Protein AF-A0AAE8VVD0-F1 (afdb_monomer_lite)

pLDDT: mean 82.2, std 15.79, range [30.45, 98.31]

Foldseek 3Di:
DKKDWLVLVLLLCLLALLAAADCPPDVPDQQFWKFWDDDQKTWTWHHNVPFKIKIFIDGIDDDTDIFTFHPVLSVVSSVVSVVDTMWDWDWDPDDVPRFTWIWIDDDPDIDITGGDRDDPPPVPVVLCVVWVDFADPDDDAWDFADDVSRVVSNPSVDDDWDWGAHHRQGWIWTDDPRMIMTGGGDPPPPDRGPVSVCVVCVVVPQDDWDDDPNDTDGAQDWDQDPVRWIKHFHCDADPVRDTFIDTPPDPDDRDDDDDDPDDD

Structure (mmCIF, N/CA/C/O backbone):
data_AF-A0AAE8VVD0-F1
#
_entry.id   AF-A0AAE8VVD0-F1
#
loop_
_atom_site.group_PDB
_atom_site.id
_atom_site.type_symbol
_atom_site.label_atom_id
_atom_site.label_alt_id
_atom_site.label_comp_id
_atom_site.label_asym_id
_atom_site.label_entity_id
_atom_site.label_seq_id
_atom_site.pdbx_PDB_ins_code
_atom_site.Cartn_x
_atom_site.Cartn_y
_atom_site.Cartn_z
_atom_site.occupancy
_atom_site.B_iso_or_equiv
_atom_site.auth_seq_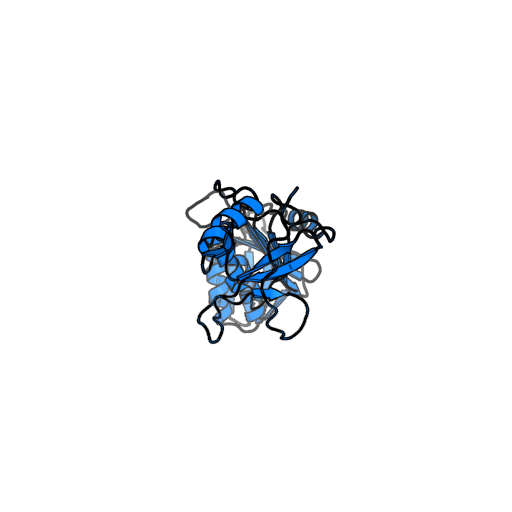id
_atom_site.auth_comp_id
_atom_site.auth_asym_id
_atom_site.auth_atom_id
_atom_site.pdbx_PDB_model_num
ATOM 1 N N . MET A 1 1 ? -13.157 9.431 17.339 1.00 91.38 1 MET A N 1
ATOM 2 C CA . MET A 1 1 ? -13.611 8.132 16.793 1.00 91.38 1 MET A CA 1
ATOM 3 C C . MET A 1 1 ? -13.688 8.253 15.280 1.00 91.38 1 MET A C 1
ATOM 5 O O . MET A 1 1 ? -14.004 9.341 14.824 1.00 91.38 1 MET A O 1
ATOM 9 N N . ILE A 1 2 ? -13.416 7.187 14.525 1.00 95.88 2 ILE A N 1
ATOM 10 C CA . ILE A 1 2 ? -13.531 7.154 13.055 1.00 95.88 2 ILE A CA 1
ATOM 11 C C . ILE A 1 2 ? -14.558 6.115 12.633 1.00 95.88 2 ILE A C 1
ATOM 13 O O . ILE A 1 2 ? -14.637 5.059 13.257 1.00 95.88 2 ILE A O 1
ATOM 17 N N . LYS A 1 3 ? -15.311 6.408 11.573 1.00 96.94 3 LYS A N 1
ATOM 18 C CA . LYS A 1 3 ? -16.221 5.477 10.900 1.00 96.94 3 LYS A CA 1
ATOM 19 C C . LYS A 1 3 ? -15.690 5.186 9.494 1.00 96.94 3 LYS A C 1
ATOM 21 O O . LYS A 1 3 ? -15.321 6.123 8.793 1.00 96.94 3 LYS A O 1
ATOM 26 N N . ILE A 1 4 ? -15.655 3.919 9.098 1.00 97.75 4 ILE A N 1
ATOM 27 C CA . ILE A 1 4 ? -15.231 3.479 7.761 1.00 97.75 4 ILE A CA 1
ATOM 28 C C . ILE A 1 4 ? -15.960 2.189 7.378 1.00 97.75 4 ILE A C 1
ATOM 30 O O . ILE A 1 4 ? -16.235 1.362 8.247 1.00 97.75 4 ILE A O 1
ATOM 34 N N . ASP A 1 5 ? -16.259 2.002 6.096 1.00 97.94 5 ASP A N 1
ATOM 35 C CA . ASP A 1 5 ? -16.846 0.754 5.609 1.00 97.94 5 ASP A CA 1
ATOM 36 C C . ASP A 1 5 ? -15.831 -0.391 5.725 1.00 97.94 5 ASP A C 1
ATOM 38 O O . ASP A 1 5 ? -14.646 -0.241 5.405 1.00 97.94 5 ASP A O 1
ATOM 42 N N . SER A 1 6 ? -16.292 -1.559 6.168 1.00 97.81 6 SER A N 1
ATOM 43 C CA . SER A 1 6 ? -15.435 -2.727 6.374 1.00 97.81 6 SER A CA 1
ATOM 44 C C . SER A 1 6 ? -14.692 -3.157 5.099 1.00 97.81 6 SER A C 1
ATOM 46 O O . SER A 1 6 ? -13.464 -3.301 5.157 1.00 97.81 6 SER A O 1
ATOM 48 N N . PRO A 1 7 ? -15.342 -3.241 3.913 1.00 97.75 7 PRO A N 1
ATOM 49 C CA . PRO A 1 7 ? -14.640 -3.553 2.668 1.00 97.75 7 PRO A CA 1
ATOM 50 C C . PRO A 1 7 ? -13.559 -2.528 2.310 1.00 97.75 7 PRO A C 1
ATOM 52 O O . PRO A 1 7 ? -12.525 -2.887 1.746 1.00 97.75 7 PRO A O 1
ATOM 55 N N . GLN A 1 8 ? -13.765 -1.252 2.651 1.00 97.38 8 GLN A N 1
ATOM 56 C CA . GLN A 1 8 ? -12.784 -0.204 2.388 1.00 97.38 8 GLN A CA 1
ATOM 57 C C . GLN A 1 8 ? -11.558 -0.373 3.289 1.00 97.38 8 GLN A C 1
ATOM 59 O O . GLN A 1 8 ? -10.438 -0.377 2.782 1.00 97.38 8 GLN A O 1
ATOM 64 N N . LEU A 1 9 ? -11.749 -0.585 4.597 1.00 98.06 9 LEU A N 1
ATOM 65 C CA . LEU A 1 9 ? -10.644 -0.850 5.525 1.00 98.06 9 LEU A CA 1
ATOM 66 C C . LEU A 1 9 ? -9.891 -2.139 5.163 1.00 98.06 9 LEU A C 1
ATOM 68 O O . LEU A 1 9 ? -8.660 -2.151 5.171 1.00 98.06 9 LEU A O 1
ATOM 72 N N . ALA A 1 10 ? -10.614 -3.197 4.791 1.00 97.81 10 ALA A N 1
ATOM 73 C CA . ALA A 1 10 ? -10.031 -4.446 4.315 1.00 97.81 10 ALA A CA 1
ATOM 74 C C . ALA A 1 10 ? -9.166 -4.214 3.070 1.00 97.81 10 ALA A C 1
ATOM 76 O O . ALA A 1 10 ? -8.018 -4.654 3.032 1.00 97.81 10 ALA A O 1
ATOM 77 N N . ARG A 1 11 ? -9.665 -3.435 2.101 1.00 96.19 11 ARG A N 1
ATOM 78 C CA . ARG A 1 11 ? -8.903 -3.055 0.907 1.00 96.19 11 ARG A CA 1
ATOM 79 C C . ARG A 1 11 ? -7.623 -2.300 1.261 1.00 96.19 11 ARG A C 1
ATOM 81 O O . ARG A 1 11 ? -6.581 -2.622 0.702 1.00 96.19 11 ARG A O 1
ATOM 88 N N . LEU A 1 12 ? -7.664 -1.328 2.179 1.00 97.69 12 LEU A N 1
ATOM 89 C CA . LEU A 1 12 ? -6.452 -0.603 2.592 1.00 97.69 12 LEU A CA 1
ATOM 90 C C . LEU A 1 12 ? -5.379 -1.554 3.131 1.00 97.69 12 LEU A C 1
ATOM 92 O O . LEU A 1 12 ? -4.209 -1.414 2.784 1.00 97.69 12 LEU A O 1
ATOM 96 N N . ILE A 1 13 ? -5.785 -2.524 3.955 1.00 97.38 13 ILE A N 1
ATOM 97 C CA . ILE A 1 13 ? -4.895 -3.545 4.516 1.00 97.38 13 ILE A CA 1
ATOM 98 C C . ILE A 1 13 ? -4.328 -4.426 3.400 1.00 97.38 13 ILE A C 1
ATOM 100 O O . ILE A 1 13 ? -3.113 -4.593 3.314 1.00 97.38 13 ILE A O 1
ATOM 104 N N . ASP A 1 14 ? -5.189 -4.946 2.526 1.00 96.06 14 ASP A N 1
ATOM 105 C CA . ASP A 1 14 ? -4.811 -5.884 1.465 1.00 96.06 14 ASP A CA 1
ATOM 106 C C . ASP A 1 14 ? -3.837 -5.269 0.447 1.00 96.06 14 ASP A C 1
ATOM 108 O O . ASP A 1 14 ? -2.979 -5.980 -0.086 1.00 96.06 14 ASP A O 1
ATOM 112 N N . LEU A 1 15 ? -3.950 -3.958 0.206 1.00 95.88 15 LEU A N 1
ATOM 113 C CA . LEU A 1 15 ? -3.067 -3.194 -0.677 1.00 95.88 15 LEU A CA 1
ATOM 114 C C . LEU A 1 15 ? -1.641 -3.069 -0.138 1.00 95.88 15 LEU A C 1
ATOM 116 O O . LEU A 1 15 ? -0.693 -3.100 -0.916 1.00 95.88 15 LEU A O 1
ATOM 120 N N . VAL A 1 16 ? -1.473 -2.908 1.176 1.00 96.44 16 VAL A N 1
ATOM 121 C CA . VAL A 1 16 ? -0.152 -2.644 1.771 1.00 96.44 16 VAL A CA 1
ATOM 122 C C . VAL A 1 16 ? 0.486 -3.885 2.394 1.00 96.44 16 VAL A C 1
ATOM 124 O O . VAL A 1 16 ? 1.707 -3.945 2.514 1.00 96.44 16 VAL A O 1
ATOM 127 N N . ASP A 1 17 ? -0.299 -4.905 2.750 1.00 95.19 17 ASP A N 1
ATOM 128 C CA . ASP A 1 17 ? 0.180 -6.151 3.367 1.00 95.19 17 ASP A CA 1
ATOM 129 C C . ASP A 1 17 ? 1.359 -6.827 2.626 1.00 95.19 17 ASP A C 1
ATOM 131 O O . ASP A 1 17 ? 2.312 -7.234 3.298 1.00 95.19 17 ASP A O 1
ATOM 135 N N . PRO A 1 18 ? 1.401 -6.884 1.276 1.00 93.81 18 PRO A N 1
ATOM 136 C CA . PRO A 1 18 ? 2.532 -7.475 0.549 1.00 93.81 18 PRO A CA 1
ATOM 137 C C . PRO A 1 18 ? 3.881 -6.764 0.752 1.00 93.81 18 PRO A C 1
ATOM 139 O O . PRO A 1 18 ? 4.932 -7.342 0.464 1.00 93.81 18 PRO A O 1
ATOM 142 N N . HIS A 1 19 ? 3.862 -5.520 1.237 1.00 93.88 19 HIS A N 1
ATOM 143 C CA . HIS A 1 19 ? 5.045 -4.680 1.438 1.00 93.88 19 HIS A CA 1
ATOM 144 C C . HIS A 1 19 ? 5.609 -4.773 2.860 1.00 93.88 19 HIS A C 1
ATOM 146 O O . HIS A 1 19 ? 6.566 -4.078 3.185 1.00 93.88 19 HIS A O 1
ATOM 152 N N . ARG A 1 20 ? 5.035 -5.616 3.725 1.00 92.00 20 ARG A N 1
ATOM 153 C CA . ARG A 1 20 ? 5.552 -5.891 5.074 1.00 92.00 20 ARG A CA 1
ATOM 154 C C . ARG A 1 20 ? 6.814 -6.766 4.995 1.00 92.00 20 ARG A C 1
ATOM 156 O O . ARG A 1 20 ? 6.980 -7.525 4.034 1.00 92.00 20 ARG A O 1
ATOM 163 N N . PRO A 1 21 ? 7.714 -6.714 5.994 1.00 85.94 21 PRO A N 1
ATOM 164 C CA . PRO A 1 21 ? 8.865 -7.603 6.014 1.00 85.94 21 PRO A CA 1
ATOM 165 C C . PRO A 1 21 ? 8.392 -9.057 6.132 1.00 85.94 21 PRO A C 1
ATOM 167 O O . PRO A 1 21 ? 7.493 -9.378 6.909 1.00 85.94 21 PRO A O 1
ATOM 170 N N . ALA A 1 22 ? 9.020 -9.963 5.383 1.00 75.56 22 ALA A N 1
ATOM 171 C CA . ALA A 1 22 ? 8.795 -11.388 5.587 1.00 75.56 22 ALA A CA 1
ATOM 172 C C . ALA A 1 22 ? 9.283 -11.778 6.994 1.00 75.56 22 ALA A C 1
ATOM 174 O O . ALA A 1 22 ? 10.432 -11.500 7.352 1.00 75.56 22 ALA A O 1
ATOM 175 N N . ALA A 1 23 ? 8.425 -12.451 7.769 1.00 62.12 23 ALA A N 1
ATOM 176 C CA . ALA A 1 23 ? 8.647 -12.781 9.183 1.00 62.12 23 ALA A CA 1
ATOM 177 C C . ALA A 1 23 ? 9.980 -13.509 9.477 1.00 62.12 23 ALA A C 1
ATOM 179 O O . ALA A 1 23 ? 10.471 -13.482 10.602 1.00 62.12 23 ALA A O 1
ATOM 180 N N . SER A 1 24 ? 10.586 -14.150 8.474 1.00 58.69 24 SER A N 1
ATOM 181 C CA . SER A 1 24 ? 11.816 -14.939 8.587 1.00 58.69 24 SER A CA 1
ATOM 182 C C . SER A 1 24 ? 13.114 -14.176 8.323 1.00 58.69 24 SER A C 1
ATOM 184 O O . SER A 1 24 ? 14.183 -14.717 8.589 1.00 58.69 24 SER A O 1
ATOM 186 N N . HIS A 1 25 ? 13.073 -12.971 7.748 1.00 61.22 25 HIS A N 1
ATOM 187 C CA . HIS A 1 25 ? 14.293 -12.362 7.206 1.00 61.22 25 HIS A CA 1
ATOM 188 C C . HIS A 1 25 ? 14.924 -11.308 8.110 1.00 61.22 25 HIS A C 1
ATOM 190 O O . HIS A 1 25 ? 16.143 -11.152 8.065 1.00 61.22 25 HIS A O 1
ATOM 196 N N . ARG A 1 26 ? 14.138 -10.587 8.924 1.00 70.50 26 ARG A N 1
ATOM 197 C CA . ARG A 1 26 ? 14.640 -9.475 9.755 1.00 70.50 26 ARG A CA 1
ATOM 198 C C . ARG A 1 26 ? 13.797 -9.293 11.025 1.00 70.50 26 ARG A C 1
ATOM 200 O O . ARG A 1 26 ? 12.903 -8.451 11.035 1.00 70.50 26 ARG A O 1
ATOM 207 N N . PRO A 1 27 ? 14.073 -10.036 12.112 1.00 68.31 27 PRO A N 1
ATOM 208 C CA . PRO A 1 27 ? 13.252 -10.004 13.328 1.00 68.31 27 PRO A CA 1
ATOM 209 C C . PRO A 1 27 ? 13.275 -8.656 14.066 1.00 68.31 27 PRO A C 1
ATOM 211 O O . PRO A 1 27 ? 12.443 -8.424 14.935 1.00 68.31 27 PRO A O 1
ATOM 214 N N . TRP A 1 28 ? 14.223 -7.769 13.743 1.00 73.88 28 TRP A N 1
ATOM 215 C CA . TRP A 1 28 ? 14.294 -6.414 14.301 1.00 73.88 28 TRP A CA 1
ATOM 216 C C . TRP A 1 28 ? 13.414 -5.398 13.561 1.00 73.88 28 TRP A C 1
ATOM 218 O O . TRP A 1 28 ? 13.281 -4.267 14.025 1.00 73.88 28 TRP A O 1
ATOM 228 N N . LEU A 1 29 ? 12.848 -5.760 12.406 1.00 81.94 29 LEU A N 1
ATOM 229 C CA . LEU A 1 29 ? 11.907 -4.902 11.699 1.00 81.94 29 LEU A CA 1
ATOM 230 C C . LEU A 1 29 ? 10.491 -5.126 12.213 1.00 81.94 29 LEU A C 1
ATOM 232 O O . LEU A 1 29 ? 10.103 -6.232 12.583 1.00 81.94 29 LEU A O 1
ATOM 236 N N . PHE A 1 30 ? 9.709 -4.052 12.206 1.00 86.06 30 PHE A N 1
ATOM 237 C CA . PHE A 1 30 ? 8.304 -4.101 12.572 1.00 86.06 30 PHE A CA 1
ATOM 238 C C . PHE A 1 30 ? 7.511 -4.916 11.534 1.00 86.06 30 PHE A C 1
ATOM 240 O O . PHE A 1 30 ? 7.237 -4.441 10.434 1.00 86.06 30 PHE A O 1
ATOM 247 N N . ASP A 1 31 ? 7.144 -6.152 11.887 1.00 89.88 31 ASP A N 1
ATOM 248 C CA . ASP A 1 31 ? 6.221 -6.998 11.118 1.00 89.88 31 ASP A CA 1
ATOM 249 C C . ASP A 1 31 ? 4.781 -6.544 11.379 1.00 89.88 31 ASP A C 1
ATOM 251 O O . ASP A 1 31 ? 4.075 -7.098 12.219 1.00 89.88 31 ASP A O 1
ATOM 255 N N . GLY A 1 32 ? 4.347 -5.498 10.682 1.00 92.38 32 GLY A N 1
ATOM 256 C CA . GLY A 1 32 ? 3.037 -4.890 10.880 1.00 92.38 32 GLY A CA 1
ATOM 257 C C . GLY A 1 32 ? 2.744 -3.794 9.866 1.00 92.38 32 GLY A C 1
ATOM 258 O O . GLY A 1 32 ? 3.488 -3.609 8.905 1.00 92.38 32 GLY A O 1
ATOM 259 N N . ILE A 1 33 ? 1.647 -3.078 10.087 1.00 95.50 33 ILE A N 1
ATOM 260 C CA . ILE A 1 33 ? 1.321 -1.852 9.353 1.00 95.50 33 ILE A CA 1
ATOM 261 C C . ILE A 1 33 ? 1.130 -0.703 10.333 1.00 95.50 33 ILE A C 1
ATOM 263 O O . ILE A 1 33 ? 0.715 -0.902 11.475 1.00 95.50 33 ILE A O 1
ATOM 267 N N . LEU A 1 34 ? 1.411 0.512 9.885 1.00 96.25 34 LEU A N 1
ATOM 268 C CA . LEU A 1 34 ? 0.980 1.718 10.573 1.00 96.25 34 LEU A CA 1
ATOM 269 C C . LEU A 1 34 ? -0.396 2.107 10.028 1.00 96.25 34 LEU A C 1
ATOM 271 O O . LEU A 1 34 ? -0.525 2.425 8.848 1.00 96.25 34 LEU A O 1
ATOM 275 N N . LEU A 1 35 ? -1.408 2.094 10.895 1.00 97.19 35 LEU A N 1
ATOM 276 C CA . LEU A 1 35 ? -2.667 2.785 10.645 1.00 97.19 35 LEU A CA 1
ATOM 277 C C . LEU A 1 35 ? -2.546 4.202 11.203 1.00 97.19 35 LEU A C 1
ATOM 279 O O . LEU A 1 35 ? -2.277 4.386 12.390 1.00 97.19 35 LEU A O 1
ATOM 283 N N . GLU A 1 36 ? -2.717 5.206 10.358 1.00 96.56 36 GLU A N 1
ATOM 284 C CA . GLU A 1 36 ? -2.591 6.609 10.736 1.00 96.56 36 GLU A CA 1
ATOM 285 C C . GLU A 1 36 ? -3.799 7.407 10.256 1.00 96.56 36 GLU A C 1
ATOM 287 O O . GLU A 1 36 ? -3.997 7.604 9.059 1.00 96.56 36 GLU A O 1
ATOM 292 N N . ALA A 1 37 ? -4.575 7.911 11.207 1.00 97.38 37 ALA A N 1
ATOM 293 C CA . ALA A 1 37 ? -5.624 8.880 10.959 1.00 97.38 37 ALA A CA 1
ATOM 294 C C . ALA A 1 37 ? -5.062 10.295 11.092 1.00 97.38 37 ALA A C 1
ATOM 296 O O . ALA A 1 37 ? -4.591 10.666 12.168 1.00 97.38 37 ALA A O 1
ATOM 297 N N . ALA A 1 38 ? -5.101 11.079 10.019 1.00 95.75 38 ALA A N 1
ATOM 298 C CA . ALA A 1 38 ? -4.675 12.474 10.015 1.00 95.75 38 ALA A CA 1
ATOM 299 C C . ALA A 1 38 ? -5.292 13.226 8.829 1.00 95.75 38 ALA A C 1
ATOM 301 O O . ALA A 1 38 ? -5.431 12.664 7.745 1.00 95.75 38 ALA A O 1
ATOM 302 N N . ASP A 1 39 ? -5.612 14.507 9.027 1.00 94.31 39 ASP A N 1
ATOM 303 C CA . ASP A 1 39 ? -6.001 15.442 7.959 1.00 94.31 39 ASP A CA 1
ATOM 304 C C . ASP A 1 39 ? -7.201 14.980 7.104 1.00 94.31 39 ASP A C 1
ATOM 306 O O . ASP A 1 39 ? -7.251 15.234 5.902 1.00 94.31 39 ASP A O 1
ATOM 310 N N . GLY A 1 40 ? -8.165 14.279 7.714 1.00 96.69 40 GLY A N 1
ATOM 311 C CA . GLY A 1 40 ? -9.337 13.729 7.015 1.00 96.69 40 GLY A CA 1
ATOM 312 C C . GLY A 1 40 ? -9.071 12.426 6.250 1.00 96.69 40 GLY A C 1
ATOM 313 O O . GLY A 1 40 ? -9.907 11.994 5.460 1.00 96.69 40 GLY A O 1
ATOM 314 N N . TRP A 1 41 ? -7.922 11.786 6.479 1.00 98.00 41 TRP A N 1
ATOM 315 C CA . TRP A 1 41 ? -7.523 10.547 5.816 1.00 98.00 41 TRP A CA 1
ATOM 316 C C . TRP A 1 41 ? -7.085 9.478 6.813 1.00 98.00 41 TRP A C 1
ATOM 318 O O . TRP A 1 41 ? -6.357 9.750 7.770 1.00 98.00 41 TRP A O 1
ATOM 328 N N . LEU A 1 42 ? -7.481 8.237 6.545 1.00 98.19 42 LEU A N 1
ATOM 329 C CA . LEU A 1 42 ? -6.933 7.045 7.167 1.00 98.19 42 LEU A CA 1
ATOM 330 C C . LEU A 1 42 ? -5.908 6.466 6.208 1.00 98.19 42 LEU A C 1
ATOM 332 O O . LEU A 1 42 ? -6.263 6.046 5.111 1.00 98.19 42 LEU A O 1
ATOM 336 N N . HIS A 1 43 ? -4.657 6.428 6.635 1.00 98.31 43 HIS A N 1
ATOM 337 C CA . HIS A 1 43 ? -3.555 5.839 5.897 1.00 98.31 43 HIS A CA 1
ATOM 338 C C . HIS A 1 43 ? -3.250 4.460 6.470 1.00 98.31 43 HIS A C 1
ATOM 340 O O . HIS A 1 43 ? -3.072 4.317 7.680 1.00 98.31 43 HIS A O 1
ATOM 346 N N . ALA A 1 44 ? -3.145 3.460 5.605 1.00 97.88 44 ALA A N 1
ATOM 347 C CA . ALA A 1 44 ? -2.469 2.210 5.909 1.00 97.88 44 ALA A CA 1
ATOM 348 C C . ALA A 1 44 ? -1.080 2.272 5.280 1.00 97.88 44 ALA A C 1
ATOM 350 O O . ALA A 1 44 ? -0.960 2.583 4.099 1.00 97.88 44 ALA A O 1
ATOM 351 N N . VAL A 1 45 ? -0.037 2.017 6.067 1.00 97.38 45 VAL A N 1
ATOM 352 C CA . VAL A 1 45 ? 1.359 2.136 5.633 1.00 97.38 45 VAL A CA 1
ATOM 353 C C . VAL A 1 45 ? 2.110 0.855 5.962 1.00 97.38 45 VAL A C 1
ATOM 355 O O . VAL A 1 45 ? 2.099 0.407 7.109 1.00 97.38 45 VAL A O 1
ATOM 358 N N . ALA A 1 46 ? 2.808 0.299 4.978 1.00 95.25 46 ALA A N 1
ATOM 359 C CA . ALA A 1 46 ? 3.684 -0.853 5.149 1.00 95.25 46 ALA A CA 1
ATOM 360 C C . ALA A 1 46 ? 5.032 -0.608 4.475 1.00 95.25 46 ALA A C 1
ATOM 362 O O . ALA A 1 46 ? 5.116 0.041 3.436 1.00 95.25 46 ALA A O 1
ATOM 363 N N . THR A 1 47 ? 6.094 -1.141 5.064 1.00 93.38 47 THR A N 1
ATOM 364 C CA . THR A 1 47 ? 7.435 -1.124 4.481 1.00 93.38 47 THR A CA 1
ATOM 365 C C . THR A 1 47 ? 8.198 -2.346 4.951 1.00 93.38 47 THR A C 1
ATOM 367 O O . THR A 1 47 ? 8.042 -2.766 6.096 1.00 93.38 47 THR A O 1
ATOM 370 N N . ASP A 1 48 ? 9.060 -2.886 4.094 1.00 90.06 48 ASP A N 1
ATOM 371 C CA . ASP A 1 48 ? 9.997 -3.941 4.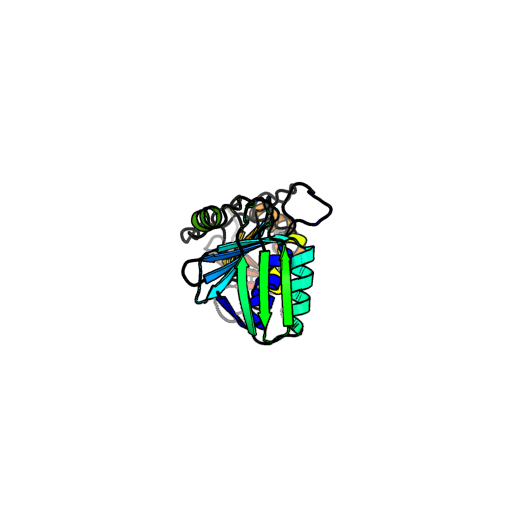474 1.00 90.06 48 ASP A CA 1
ATOM 372 C C . ASP A 1 48 ? 11.308 -3.375 5.033 1.00 90.06 48 ASP A C 1
ATOM 374 O O . ASP A 1 48 ? 12.237 -4.132 5.301 1.00 90.06 48 ASP A O 1
ATOM 378 N N . GLY A 1 49 ? 11.372 -2.050 5.219 1.00 85.69 49 GLY A N 1
ATOM 379 C CA . GLY A 1 49 ? 12.489 -1.316 5.801 1.00 85.69 49 GLY A CA 1
ATOM 380 C C . GLY A 1 49 ? 13.711 -1.187 4.895 1.00 85.69 49 GLY A C 1
ATOM 381 O O . GLY A 1 49 ? 14.746 -0.723 5.371 1.00 85.69 49 GLY A O 1
ATOM 382 N N . VAL A 1 50 ? 13.637 -1.631 3.634 1.00 84.94 50 VAL A N 1
ATOM 383 C CA . VAL A 1 50 ? 14.814 -1.707 2.756 1.00 84.94 50 VAL A CA 1
ATOM 384 C C . VAL A 1 50 ? 14.493 -1.299 1.336 1.00 84.94 50 VAL A C 1
ATOM 386 O O . VAL A 1 50 ? 15.070 -0.346 0.832 1.00 84.94 50 VAL A O 1
ATOM 389 N N . VAL A 1 51 ? 13.611 -2.054 0.688 1.00 89.38 51 VAL A N 1
ATOM 390 C CA . VAL A 1 51 ? 13.405 -1.977 -0.754 1.00 89.38 51 VAL A CA 1
ATOM 391 C C . VAL A 1 51 ? 11.993 -1.564 -1.097 1.00 89.38 51 VAL A C 1
ATOM 393 O O . VAL A 1 51 ? 11.749 -1.294 -2.260 1.00 89.38 51 VAL A O 1
ATOM 396 N N . SER A 1 52 ? 11.071 -1.489 -0.134 1.00 93.12 52 SER A N 1
ATOM 397 C CA . SER A 1 52 ? 9.678 -1.205 -0.453 1.00 93.12 52 SER A CA 1
ATOM 398 C C . SER A 1 52 ? 8.936 -0.390 0.593 1.00 93.12 52 SER A C 1
ATOM 400 O O . SER A 1 52 ? 9.142 -0.548 1.800 1.00 93.12 52 SER A O 1
ATOM 402 N N . LEU A 1 53 ? 8.037 0.466 0.115 1.00 95.06 53 LEU A N 1
ATOM 403 C CA . LEU A 1 53 ? 7.092 1.255 0.900 1.00 95.06 53 LEU A CA 1
ATOM 404 C C . LEU A 1 53 ? 5.760 1.293 0.149 1.00 95.06 53 LEU A C 1
ATOM 406 O O . LEU A 1 53 ? 5.746 1.594 -1.037 1.00 95.06 53 LEU A O 1
ATOM 410 N N . ALA A 1 54 ? 4.647 1.074 0.838 1.00 96.44 54 ALA A N 1
ATOM 411 C CA . ALA A 1 54 ? 3.311 1.251 0.284 1.00 96.44 54 ALA A CA 1
ATOM 412 C C . ALA A 1 54 ? 2.407 2.004 1.254 1.00 96.44 54 ALA A C 1
ATOM 414 O O . ALA A 1 54 ? 2.474 1.817 2.472 1.00 96.44 54 ALA A O 1
ATOM 415 N N . VAL A 1 55 ? 1.554 2.852 0.688 1.00 97.50 55 VAL A N 1
ATOM 416 C CA . VAL A 1 55 ? 0.563 3.657 1.388 1.00 97.50 55 VAL A CA 1
ATOM 417 C C . VAL A 1 55 ? -0.759 3.553 0.646 1.00 97.50 55 VAL A C 1
ATOM 419 O O . VAL A 1 55 ? -0.854 3.933 -0.518 1.00 97.50 55 VAL A O 1
ATOM 422 N N . ALA A 1 56 ? -1.791 3.082 1.334 1.00 97.50 56 ALA A N 1
ATOM 423 C CA . ALA A 1 56 ? -3.173 3.173 0.883 1.00 97.50 56 ALA A CA 1
ATOM 424 C C . ALA A 1 56 ? -3.913 4.191 1.752 1.00 97.50 56 ALA A C 1
ATOM 426 O O . ALA A 1 56 ? -3.598 4.324 2.938 1.00 97.50 56 ALA A O 1
ATOM 427 N N . ARG A 1 57 ? -4.899 4.896 1.196 1.00 97.69 57 ARG A N 1
ATOM 428 C CA . ARG A 1 57 ? -5.697 5.862 1.962 1.00 97.69 57 ARG A CA 1
ATOM 429 C C . ARG A 1 57 ? -7.195 5.759 1.704 1.00 97.69 57 ARG A C 1
ATOM 431 O O . ARG A 1 57 ? -7.621 5.379 0.621 1.00 97.69 57 ARG A O 1
ATOM 438 N N . ALA A 1 58 ? -7.978 6.161 2.696 1.00 97.94 58 ALA A N 1
ATOM 439 C CA . ALA A 1 58 ? -9.412 6.404 2.575 1.00 97.94 58 ALA A CA 1
ATOM 440 C C . ALA A 1 58 ? -9.781 7.716 3.265 1.00 97.94 58 ALA A C 1
ATOM 442 O O . ALA A 1 58 ? -9.204 8.050 4.303 1.00 97.94 58 ALA A O 1
ATOM 443 N N . ALA A 1 59 ? -10.738 8.449 2.700 1.00 97.50 59 ALA A N 1
ATOM 444 C CA . ALA A 1 59 ? -11.298 9.626 3.350 1.00 97.50 59 ALA A CA 1
ATOM 445 C C . ALA A 1 59 ? -12.088 9.206 4.598 1.00 97.50 59 ALA A C 1
ATOM 447 O O . ALA A 1 59 ? -12.817 8.215 4.572 1.00 97.50 59 ALA A O 1
ATOM 448 N N . ILE A 1 60 ? -11.933 9.954 5.685 1.00 96.88 60 ILE A N 1
ATOM 449 C CA . ILE A 1 60 ? -12.587 9.699 6.970 1.00 96.88 60 ILE A CA 1
ATOM 450 C C . ILE A 1 60 ? -12.910 11.012 7.680 1.00 96.88 60 ILE A C 1
ATOM 452 O O . ILE A 1 60 ? -12.276 12.042 7.461 1.00 96.88 60 ILE A O 1
ATOM 456 N N . GLU A 1 61 ? -13.838 10.937 8.625 1.00 95.31 61 GLU A N 1
ATOM 457 C CA . GLU A 1 61 ? -14.047 11.964 9.641 1.00 95.31 61 GLU A CA 1
ATOM 458 C C . GLU A 1 61 ? -13.645 11.408 11.008 1.00 95.31 61 GLU A C 1
ATOM 460 O O . GLU A 1 61 ? -13.887 10.231 11.301 1.00 95.31 61 GLU A O 1
ATOM 465 N N . GLY A 1 62 ? -13.045 12.243 11.858 1.00 92.44 62 GLY A N 1
ATOM 466 C CA . GLY A 1 62 ? -12.734 11.862 13.232 1.00 92.44 62 GLY A CA 1
ATOM 467 C C . GLY A 1 62 ? -11.402 12.379 13.758 1.00 92.44 62 GLY A C 1
ATOM 468 O O . GLY A 1 62 ? -10.851 13.365 13.275 1.00 92.44 62 GLY A O 1
ATOM 469 N N . ASP A 1 63 ? -10.912 11.694 14.790 1.00 92.06 63 ASP A N 1
ATOM 470 C CA . ASP A 1 63 ? -9.713 12.090 15.530 1.00 92.06 63 ASP A CA 1
ATOM 471 C C . ASP A 1 63 ? -8.427 11.717 14.790 1.00 92.06 63 ASP A C 1
ATOM 473 O O . ASP A 1 63 ? -8.368 10.718 14.073 1.00 92.06 63 ASP A O 1
ATOM 477 N N . THR A 1 64 ? -7.363 12.457 15.091 1.00 95.19 64 THR A N 1
ATOM 478 C CA . THR A 1 64 ? -6.001 12.166 14.640 1.00 95.19 64 THR A CA 1
ATOM 479 C C . THR A 1 64 ? -5.308 11.186 15.583 1.00 95.19 64 THR A C 1
ATOM 481 O O . THR A 1 64 ? -5.259 11.409 16.795 1.00 95.19 64 THR A O 1
ATOM 484 N N . TRP A 1 65 ? -4.717 10.122 15.042 1.00 95.31 65 TRP A N 1
ATOM 485 C CA . TRP A 1 65 ? -3.914 9.166 15.807 1.00 95.31 65 TRP A CA 1
ATOM 486 C C . TRP A 1 65 ? -3.015 8.310 14.913 1.00 95.31 65 TRP A C 1
ATOM 488 O O . TRP A 1 65 ? -3.184 8.234 13.699 1.00 95.31 65 TRP A O 1
ATOM 498 N N . LYS A 1 66 ? -2.067 7.621 15.552 1.00 94.56 66 LYS A N 1
ATOM 499 C CA . LYS A 1 66 ? -1.185 6.623 14.942 1.00 94.56 66 LYS A CA 1
ATOM 500 C C . LYS A 1 66 ? -1.263 5.328 15.734 1.00 94.56 66 LYS A C 1
ATOM 502 O O . LYS A 1 66 ? -1.122 5.344 16.955 1.00 94.56 66 LYS A O 1
ATOM 507 N N . ALA A 1 67 ? -1.473 4.223 15.035 1.00 95.50 67 ALA A N 1
ATOM 508 C CA . ALA A 1 67 ? -1.589 2.895 15.606 1.00 95.50 67 ALA A CA 1
ATOM 509 C C . ALA A 1 67 ? -0.777 1.891 14.774 1.00 95.50 67 ALA A C 1
ATOM 511 O O . ALA A 1 67 ? -1.273 1.354 13.783 1.00 95.50 67 ALA A O 1
ATOM 512 N N . PRO A 1 68 ? 0.479 1.624 15.162 1.00 95.12 68 PRO A N 1
ATOM 513 C CA . PRO A 1 68 ? 1.226 0.484 14.647 1.00 95.12 68 PRO A CA 1
ATOM 514 C C . PRO A 1 68 ? 0.568 -0.831 15.091 1.00 95.12 68 PRO A C 1
ATOM 516 O O . PRO A 1 68 ? 0.528 -1.135 16.285 1.00 95.12 68 PRO A O 1
ATOM 519 N N . VAL A 1 69 ? 0.057 -1.609 14.138 1.00 95.06 69 VAL A N 1
ATOM 520 C CA . VAL A 1 69 ? -0.605 -2.902 14.365 1.00 95.06 69 VAL A CA 1
ATOM 521 C C . VAL A 1 69 ? 0.283 -4.025 13.832 1.00 95.06 69 VAL A C 1
ATOM 523 O O . VAL A 1 69 ? 0.632 -4.036 12.652 1.00 95.06 69 VAL A O 1
ATOM 526 N N . ASP A 1 70 ? 0.658 -4.966 14.699 1.00 92.94 70 ASP A N 1
ATOM 527 C CA . ASP A 1 70 ? 1.485 -6.117 14.318 1.00 92.94 70 ASP A CA 1
ATOM 528 C C . ASP A 1 70 ? 0.751 -7.072 13.357 1.00 92.94 70 ASP A C 1
ATOM 530 O O . ASP A 1 70 ? -0.476 -7.078 13.266 1.00 92.94 70 ASP A O 1
ATOM 534 N N . GLY A 1 71 ? 1.493 -7.924 12.654 1.00 92.25 71 GLY A N 1
ATOM 535 C CA . GLY A 1 71 ? 0.953 -8.820 11.636 1.00 92.25 71 GLY A CA 1
ATOM 536 C C . GLY A 1 71 ? -0.042 -9.857 12.153 1.00 92.25 71 GLY A C 1
ATOM 537 O O . GLY A 1 71 ? -0.947 -10.256 11.421 1.00 92.25 71 GLY A O 1
ATOM 538 N N . LYS A 1 72 ? 0.078 -10.307 13.408 1.00 93.25 72 LYS A N 1
ATOM 539 C CA . LYS A 1 72 ? -0.887 -11.247 13.998 1.00 93.25 72 LYS A CA 1
ATOM 540 C C . LYS A 1 72 ? -2.211 -10.537 14.269 1.00 93.25 72 LYS A C 1
ATOM 542 O O . LYS A 1 72 ? -3.262 -11.056 13.895 1.00 93.25 72 LYS A O 1
ATOM 547 N N . SER A 1 73 ? -2.144 -9.360 14.878 1.00 95.31 73 SER A N 1
ATOM 548 C CA . SER A 1 73 ? -3.284 -8.484 15.139 1.00 95.31 73 SER A CA 1
ATOM 549 C C . SER A 1 73 ? -3.939 -8.034 13.830 1.00 95.31 73 SER A C 1
ATOM 551 O O . SER A 1 73 ? -5.162 -8.035 13.726 1.00 95.31 73 SER A O 1
ATOM 553 N N . LEU A 1 74 ? -3.143 -7.756 12.796 1.00 95.38 74 LEU A N 1
ATOM 554 C CA . LEU A 1 74 ? -3.624 -7.380 11.471 1.00 95.38 74 LEU A CA 1
ATOM 555 C C . LEU A 1 74 ? -4.397 -8.510 10.786 1.00 95.38 74 LEU A C 1
ATOM 557 O O . LEU A 1 74 ? -5.471 -8.264 10.248 1.00 95.38 74 LEU A O 1
ATOM 561 N N . ARG A 1 75 ? -3.902 -9.754 10.850 1.00 95.88 75 ARG A N 1
ATOM 562 C CA . ARG A 1 75 ? -4.637 -10.924 10.336 1.00 95.88 75 ARG A CA 1
ATOM 563 C C . ARG A 1 75 ? -5.964 -11.126 11.064 1.00 95.88 75 ARG A C 1
ATOM 565 O O . ARG A 1 75 ? -6.964 -11.433 10.425 1.00 95.88 75 ARG A O 1
ATOM 572 N N . ALA A 1 76 ? -5.977 -10.939 12.385 1.00 96.94 76 ALA A N 1
ATOM 573 C CA . ALA A 1 76 ? -7.199 -11.038 13.176 1.00 96.94 76 ALA A CA 1
ATOM 574 C C . ALA A 1 76 ? -8.201 -9.930 12.817 1.00 96.94 76 ALA A C 1
ATOM 576 O O . ALA A 1 76 ? -9.375 -10.227 12.618 1.00 96.94 76 ALA A O 1
ATOM 577 N N . LEU A 1 77 ? -7.734 -8.682 12.667 1.00 97.75 77 LEU A N 1
ATOM 578 C CA . LEU A 1 77 ? -8.555 -7.577 12.171 1.00 97.75 77 LEU A CA 1
ATOM 579 C C . LEU A 1 77 ? -9.120 -7.917 10.793 1.00 97.75 77 LEU A C 1
ATOM 581 O O . LEU A 1 77 ? -10.327 -7.871 10.612 1.00 97.75 77 LEU A O 1
ATOM 585 N N . ARG A 1 78 ? -8.270 -8.319 9.845 1.00 97.69 78 ARG A N 1
ATOM 586 C CA . ARG A 1 78 ? -8.678 -8.610 8.469 1.00 97.69 78 ARG A CA 1
ATOM 587 C C . ARG A 1 78 ? -9.743 -9.702 8.377 1.00 97.69 78 ARG A C 1
ATOM 589 O O . ARG A 1 78 ? -10.672 -9.541 7.597 1.00 97.69 78 ARG A O 1
ATOM 596 N N . ALA A 1 79 ? -9.616 -10.768 9.167 1.00 97.31 79 ALA A N 1
ATOM 597 C CA . ALA A 1 79 ? -10.615 -11.835 9.230 1.00 97.31 79 ALA A CA 1
ATOM 598 C C . ALA A 1 79 ? -11.916 -11.377 9.911 1.00 97.31 79 ALA A C 1
ATOM 600 O O . ALA A 1 79 ? -13.001 -11.781 9.512 1.00 97.31 79 ALA A O 1
ATOM 601 N N . TRP A 1 80 ? -11.822 -10.521 10.933 1.00 98.00 80 TRP A N 1
ATOM 602 C CA . TRP A 1 80 ? -12.996 -9.943 11.588 1.00 98.00 80 TRP A CA 1
ATOM 603 C C . TRP A 1 80 ? -13.781 -9.010 10.652 1.00 98.00 80 TRP A C 1
ATOM 605 O O . TRP A 1 80 ? -15.009 -9.024 10.689 1.00 98.00 80 TRP A O 1
ATOM 615 N N . LEU A 1 81 ? -13.095 -8.270 9.771 1.00 98.00 81 LEU A N 1
ATOM 616 C CA . LEU A 1 81 ? -13.719 -7.393 8.769 1.00 98.00 81 LEU A CA 1
ATOM 617 C C . LEU A 1 81 ? -14.669 -8.141 7.821 1.00 98.00 81 LEU A C 1
ATOM 619 O O . LEU A 1 81 ? -15.668 -7.570 7.399 1.00 98.00 81 LEU A O 1
ATOM 623 N N . ASP A 1 82 ? -14.438 -9.427 7.554 1.00 96.44 82 ASP A N 1
ATOM 624 C CA . ASP A 1 82 ? -15.343 -10.235 6.721 1.00 96.44 82 ASP A CA 1
ATOM 625 C C . ASP A 1 82 ? -16.705 -10.517 7.394 1.00 96.44 82 ASP A C 1
ATOM 627 O O . ASP A 1 82 ? -17.608 -11.057 6.758 1.00 96.44 82 ASP A O 1
ATOM 631 N N . SER A 1 83 ? -16.858 -10.183 8.681 1.00 96.19 83 SER A N 1
ATOM 632 C CA . SER A 1 83 ? -18.070 -10.440 9.475 1.00 96.19 83 SER A CA 1
ATOM 633 C C . SER A 1 83 ? -18.878 -9.191 9.840 1.00 96.19 83 SER A C 1
ATOM 635 O O . SER A 1 83 ? -19.859 -9.311 10.573 1.00 96.19 83 SER A O 1
ATOM 637 N N . VAL A 1 84 ? -18.455 -8.015 9.371 1.00 97.25 84 VAL A N 1
ATOM 638 C CA . VAL A 1 84 ? -19.022 -6.707 9.736 1.00 97.25 84 VAL A CA 1
ATOM 639 C C . VAL A 1 84 ? -19.159 -5.814 8.505 1.00 97.25 84 VAL A C 1
ATOM 641 O O . VAL A 1 84 ? -18.362 -5.931 7.574 1.00 97.25 84 VAL A O 1
ATOM 644 N N . ASP A 1 85 ? -20.125 -4.896 8.503 1.00 96.44 85 ASP A N 1
ATOM 645 C CA . ASP A 1 85 ? -20.378 -4.001 7.365 1.00 96.44 85 ASP A CA 1
ATOM 646 C C . ASP A 1 85 ? -19.661 -2.657 7.537 1.00 96.44 85 ASP A C 1
ATOM 648 O O . ASP A 1 85 ? -19.028 -2.139 6.612 1.00 96.44 85 ASP A O 1
ATOM 652 N N . VAL A 1 86 ? -19.726 -2.092 8.743 1.00 96.81 86 VAL A N 1
ATOM 653 C CA . VAL A 1 86 ? -19.205 -0.767 9.086 1.00 96.81 86 VAL A CA 1
ATOM 654 C C . VAL A 1 86 ? -18.382 -0.839 10.362 1.00 96.81 86 VAL A C 1
ATOM 656 O O . VAL A 1 86 ? -18.802 -1.378 11.379 1.00 96.81 86 VAL A O 1
ATOM 659 N N . VAL A 1 87 ? -17.210 -0.212 10.349 1.00 97.31 87 VAL A N 1
ATOM 660 C CA . VAL A 1 87 ? -16.264 -0.253 11.460 1.00 97.31 87 VAL A CA 1
ATOM 661 C C . VAL A 1 87 ? -16.148 1.104 12.128 1.00 97.31 87 VAL A C 1
ATOM 663 O O . VAL A 1 87 ? -15.852 2.118 11.493 1.00 97.31 87 VAL A O 1
ATOM 666 N N . HIS A 1 88 ? -16.287 1.099 13.450 1.00 97.50 88 HIS A N 1
ATOM 667 C CA . HIS A 1 88 ? -15.942 2.225 14.300 1.00 97.50 88 HIS A CA 1
ATOM 668 C C . HIS A 1 88 ? -14.569 2.000 14.942 1.00 97.50 88 HIS A C 1
ATOM 670 O O . HIS A 1 88 ? -14.392 1.126 15.796 1.00 97.50 88 HIS A O 1
ATOM 676 N N . LEU A 1 89 ? -13.588 2.808 14.542 1.00 97.56 89 LEU A N 1
ATOM 677 C CA . LEU A 1 89 ? -12.224 2.778 15.061 1.00 97.56 89 LEU A CA 1
ATOM 678 C C . LEU A 1 89 ? -12.050 3.791 16.196 1.00 97.56 89 LEU A C 1
ATOM 680 O O . LEU A 1 89 ? -12.353 4.983 16.064 1.00 97.56 89 LEU A O 1
ATOM 684 N N . HIS A 1 90 ? -11.513 3.322 17.317 1.00 96.25 90 HIS A N 1
ATOM 685 C CA . HIS A 1 90 ? -11.208 4.143 18.479 1.00 96.25 90 HIS A CA 1
ATOM 686 C C . HIS A 1 90 ? -9.813 3.821 19.015 1.00 96.25 90 HIS A C 1
ATOM 688 O O . HIS A 1 90 ? -9.559 2.737 19.543 1.00 96.25 90 HIS A O 1
ATOM 694 N N . TYR A 1 91 ? -8.903 4.784 18.884 1.00 95.94 91 TYR A N 1
ATOM 695 C CA . TYR A 1 91 ? -7.564 4.690 19.446 1.00 95.94 91 TYR A CA 1
ATOM 696 C C . TYR A 1 91 ? -7.574 5.073 20.927 1.00 95.94 91 TYR A C 1
ATOM 698 O O . TYR A 1 91 ? -8.017 6.156 21.304 1.00 95.94 91 TYR A O 1
ATOM 706 N N . LYS A 1 92 ? -7.061 4.178 21.769 1.00 94.69 92 LYS A N 1
ATOM 707 C CA . LYS A 1 92 ? -6.870 4.386 23.202 1.00 94.69 92 LYS A CA 1
ATOM 708 C C . LYS A 1 92 ? -5.369 4.537 23.458 1.00 94.69 92 LYS A C 1
ATOM 710 O O . LYS A 1 92 ? -4.656 3.532 23.380 1.00 94.69 92 LYS A O 1
ATOM 715 N N . PRO A 1 93 ? -4.866 5.753 23.739 1.00 91.19 93 PRO A N 1
ATOM 716 C CA . PRO A 1 93 ? -3.446 5.957 23.987 1.00 91.19 93 PRO A CA 1
ATOM 717 C C . PRO A 1 93 ? -2.998 5.224 25.254 1.00 91.19 93 PRO A C 1
ATOM 719 O O . PRO A 1 93 ? -3.796 4.904 26.136 1.00 91.19 93 PRO A O 1
ATOM 722 N N . ARG A 1 94 ? -1.692 4.976 25.354 1.00 90.94 94 ARG A N 1
ATOM 723 C CA . ARG A 1 94 ? -1.079 4.355 26.530 1.00 90.94 94 ARG A CA 1
ATOM 724 C C . ARG A 1 94 ? -1.323 5.217 27.774 1.00 90.94 94 ARG A C 1
ATOM 726 O O . ARG A 1 94 ? -0.995 6.400 27.776 1.00 90.94 94 ARG A O 1
ATOM 733 N N . ILE A 1 95 ? -1.804 4.605 28.857 1.00 88.12 95 ILE A N 1
ATOM 734 C CA . ILE A 1 95 ? -1.996 5.266 30.158 1.00 88.12 95 ILE A CA 1
ATOM 735 C C . ILE A 1 95 ? -1.176 4.508 31.208 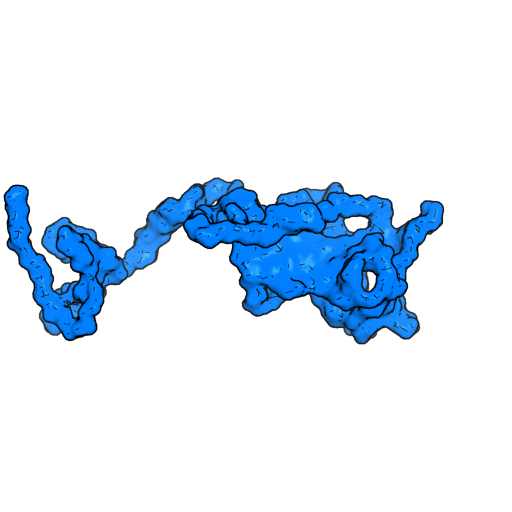1.00 88.12 95 ILE A C 1
ATOM 737 O O . ILE A 1 95 ? -1.555 3.435 31.682 1.00 88.12 95 ILE A O 1
ATOM 741 N N . GLY A 1 96 ? 0.001 5.041 31.549 1.00 88.25 96 GLY A N 1
ATOM 742 C CA . GLY A 1 96 ? 0.934 4.405 32.483 1.00 88.25 96 GLY A CA 1
ATOM 743 C C . GLY A 1 96 ? 1.399 3.020 32.007 1.00 88.25 96 GLY A C 1
ATOM 744 O O . GLY A 1 96 ? 2.157 2.895 31.039 1.00 88.25 96 GLY A O 1
ATOM 745 N N . ARG A 1 97 ? 0.961 1.967 32.712 1.00 87.38 97 ARG A N 1
ATOM 746 C CA . ARG A 1 97 ? 1.248 0.558 32.373 1.00 87.38 97 ARG A CA 1
ATOM 747 C C . ARG A 1 97 ? 0.223 -0.069 31.423 1.00 87.38 97 ARG A C 1
ATOM 749 O O . ARG A 1 97 ? 0.480 -1.158 30.923 1.00 87.38 97 ARG A O 1
ATOM 756 N N . ILE A 1 98 ? -0.907 0.593 31.172 1.00 86.62 98 ILE A N 1
ATOM 757 C CA . ILE A 1 98 ? -1.934 0.102 30.250 1.00 86.62 98 ILE A CA 1
ATOM 758 C C . ILE A 1 98 ? -1.428 0.330 28.821 1.00 86.62 98 ILE A C 1
ATOM 760 O O . ILE A 1 98 ? -1.156 1.487 28.482 1.00 86.62 98 ILE A O 1
ATOM 764 N N . PRO A 1 99 ? -1.267 -0.724 27.999 1.00 89.12 99 PRO A N 1
ATOM 765 C CA . PRO A 1 99 ? -0.789 -0.581 26.629 1.00 89.12 99 PRO A CA 1
ATOM 766 C C . PRO A 1 99 ? -1.776 0.233 25.789 1.00 89.12 99 PRO A C 1
ATOM 768 O O . PRO A 1 99 ? -2.974 0.261 26.073 1.00 89.12 99 PRO A O 1
ATOM 771 N N . ALA A 1 100 ? -1.267 0.889 24.748 1.00 93.38 100 ALA A N 1
ATOM 772 C CA . ALA A 1 100 ? -2.130 1.513 23.756 1.00 93.38 100 ALA A CA 1
ATOM 773 C C . ALA A 1 100 ? -2.923 0.429 23.003 1.00 93.38 100 ALA A C 1
ATOM 775 O O . ALA A 1 100 ? -2.410 -0.666 22.756 1.00 93.38 100 ALA A O 1
ATOM 776 N N . LEU A 1 101 ? -4.172 0.732 22.654 1.00 96.19 101 LEU A N 1
ATOM 777 C CA . LEU A 1 101 ? -5.078 -0.193 21.973 1.00 96.19 101 LEU A CA 1
ATOM 778 C C . LEU A 1 101 ? -5.794 0.511 20.825 1.00 96.19 101 LEU A C 1
ATOM 780 O O . LEU A 1 101 ? -6.211 1.659 20.959 1.00 96.19 101 LEU A O 1
ATOM 784 N N . LEU A 1 102 ? -6.014 -0.209 19.731 1.00 96.62 102 LEU A N 1
ATOM 785 C CA . LEU A 1 102 ? -6.958 0.174 18.693 1.00 96.62 102 LEU A CA 1
ATOM 786 C C . LEU A 1 102 ? -8.197 -0.707 18.848 1.00 96.62 102 LEU A C 1
ATOM 788 O O . LEU A 1 102 ? -8.148 -1.919 18.652 1.00 96.62 102 LEU A O 1
ATOM 792 N N . ALA A 1 103 ? -9.300 -0.094 19.256 1.00 96.56 103 ALA A N 1
ATOM 793 C CA . ALA A 1 103 ? -10.593 -0.744 19.365 1.00 96.56 103 ALA A CA 1
ATOM 794 C C . ALA A 1 103 ? -11.340 -0.603 18.035 1.00 96.56 103 ALA A C 1
ATOM 796 O O . ALA A 1 103 ? -11.629 0.520 17.623 1.00 96.56 103 ALA A O 1
ATOM 797 N N . ALA A 1 104 ? -11.675 -1.720 17.397 1.00 97.00 104 ALA A N 1
ATOM 798 C CA . ALA A 1 104 ? -12.598 -1.765 16.269 1.00 97.00 104 ALA A CA 1
ATOM 799 C C . ALA A 1 104 ? -13.903 -2.419 16.732 1.00 97.00 104 ALA A C 1
ATOM 801 O O . ALA A 1 104 ? -13.872 -3.427 17.441 1.00 97.00 104 ALA A O 1
ATOM 802 N N . HIS A 1 105 ? -15.044 -1.821 16.400 1.00 96.50 105 HIS A N 1
ATOM 803 C CA . HIS A 1 105 ? -16.345 -2.344 16.806 1.00 96.50 105 HIS A CA 1
ATOM 804 C C . HIS A 1 105 ? -17.437 -2.040 15.787 1.00 96.50 105 HIS A C 1
ATOM 806 O O . HIS A 1 105 ? -17.379 -1.036 15.078 1.00 96.50 105 HIS A O 1
ATOM 812 N N . GLU A 1 106 ? -18.443 -2.904 15.779 1.00 95.62 106 GLU A N 1
ATOM 813 C CA . GLU A 1 106 ? -19.713 -2.746 15.086 1.00 95.62 106 GLU A CA 1
ATOM 814 C C . GLU A 1 106 ? -20.807 -3.354 15.971 1.00 95.62 106 GLU A C 1
ATOM 816 O O . GLU A 1 106 ? -20.768 -4.543 16.292 1.00 95.62 106 GLU A O 1
ATOM 821 N N . ALA A 1 107 ? -21.783 -2.547 16.393 1.00 90.31 107 ALA A N 1
ATOM 822 C CA . ALA A 1 107 ? -22.846 -2.975 17.305 1.00 90.31 107 ALA A CA 1
ATOM 823 C C . ALA A 1 107 ? -22.305 -3.759 18.528 1.00 90.31 107 ALA A C 1
ATOM 825 O O . ALA A 1 107 ? -21.612 -3.186 19.369 1.00 90.31 107 ALA A O 1
ATOM 826 N N . ALA A 1 108 ? -22.627 -5.053 18.640 1.00 89.56 108 ALA A N 1
ATOM 827 C CA . ALA A 1 108 ? -22.183 -5.933 19.726 1.00 89.56 108 ALA A CA 1
ATOM 828 C C . ALA A 1 108 ? -20.859 -6.674 19.438 1.00 89.56 108 ALA A C 1
ATOM 830 O O . ALA A 1 108 ? -20.326 -7.337 20.327 1.00 89.56 108 ALA A O 1
ATOM 831 N N . SER A 1 109 ? -20.331 -6.581 18.215 1.00 94.56 109 SER A N 1
ATOM 832 C CA . SER A 1 109 ? -19.076 -7.205 17.793 1.00 94.56 109 SER A CA 1
ATOM 833 C C . SER A 1 109 ? -17.915 -6.235 17.988 1.00 94.56 109 SER A C 1
ATOM 835 O O . SER A 1 109 ? -17.997 -5.063 17.619 1.00 94.56 109 SER A O 1
ATOM 837 N N . ALA A 1 110 ? -16.814 -6.701 18.574 1.00 96.12 110 ALA A N 1
ATOM 838 C CA . ALA A 1 110 ? -15.629 -5.876 18.759 1.00 96.12 110 ALA A CA 1
ATOM 839 C C . ALA A 1 110 ? -14.348 -6.706 18.757 1.00 96.12 110 ALA A C 1
ATOM 841 O O . ALA A 1 110 ? -14.307 -7.826 19.268 1.00 96.12 110 ALA A O 1
ATOM 842 N N . ILE A 1 111 ? -13.276 -6.098 18.260 1.00 97.19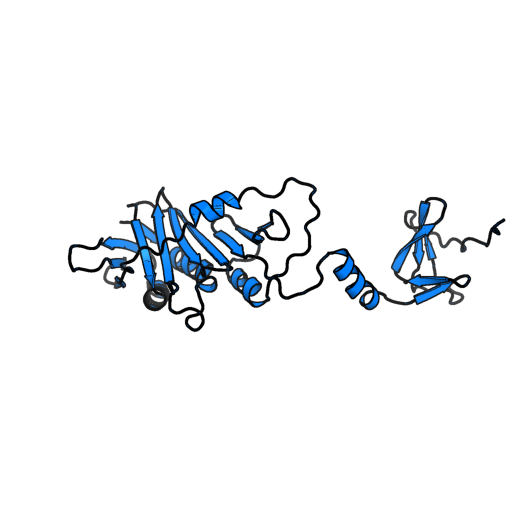 111 ILE A N 1
ATOM 843 C CA . ILE A 1 111 ? -11.913 -6.603 18.364 1.00 97.19 111 ILE A CA 1
ATOM 844 C C . ILE A 1 111 ? -11.007 -5.508 18.933 1.00 97.19 111 ILE A C 1
ATOM 846 O O . ILE A 1 111 ? -11.084 -4.335 18.562 1.00 97.19 111 ILE A O 1
ATOM 850 N N . MET A 1 112 ? -10.158 -5.887 19.886 1.00 97.00 112 MET A N 1
ATOM 851 C CA . MET A 1 112 ? -9.181 -4.994 20.508 1.00 97.00 112 MET A CA 1
ATOM 852 C C . MET A 1 112 ? -7.793 -5.396 20.029 1.00 97.00 112 MET A C 1
ATOM 854 O O . MET A 1 112 ? -7.356 -6.521 20.266 1.00 97.00 112 MET A O 1
ATOM 858 N N . LEU A 1 113 ? -7.104 -4.474 19.369 1.00 95.94 113 LEU A N 1
ATOM 859 C CA . LEU A 1 113 ? -5.794 -4.709 18.783 1.00 95.94 113 LEU A CA 1
ATOM 860 C C . LEU A 1 113 ? -4.731 -4.028 19.649 1.00 95.94 113 LEU A C 1
ATOM 862 O O . LEU A 1 113 ? -4.814 -2.812 19.859 1.00 95.94 113 LEU A O 1
ATOM 866 N N . PRO A 1 114 ? -3.737 -4.769 20.163 1.00 94.69 114 PRO A N 1
ATOM 867 C CA . PRO A 1 114 ? -2.554 -4.172 20.760 1.00 94.69 114 PRO A CA 1
ATOM 868 C C . PRO A 1 114 ? -1.883 -3.215 19.777 1.00 94.69 114 PRO A C 1
ATOM 870 O O . PRO A 1 114 ? -1.606 -3.582 18.637 1.00 94.69 114 PRO A O 1
ATOM 873 N N . VAL A 1 115 ? -1.614 -1.992 20.227 1.00 93.56 115 VAL A N 1
ATOM 874 C CA . VAL A 1 115 ? -0.795 -1.050 19.468 1.00 93.56 115 VAL A CA 1
ATOM 875 C C . VAL A 1 115 ? 0.641 -1.197 19.933 1.00 93.56 115 VAL A C 1
ATOM 877 O O . VAL A 1 115 ? 0.926 -1.158 21.135 1.00 93.56 115 VAL A O 1
ATOM 880 N N . HIS A 1 116 ? 1.551 -1.381 18.982 1.00 87.50 116 HIS A N 1
ATOM 881 C CA . HIS A 1 116 ? 2.961 -1.537 19.295 1.00 87.50 116 HIS A CA 1
ATOM 882 C C . HIS A 1 116 ? 3.472 -0.273 20.004 1.00 87.50 116 HIS A C 1
ATOM 884 O O . HIS A 1 116 ? 3.315 0.843 19.516 1.00 87.50 116 HIS A O 1
ATOM 890 N N . GLY A 1 117 ? 4.058 -0.443 21.193 1.00 73.06 117 GLY A N 1
ATOM 891 C CA . GLY A 1 117 ? 4.401 0.676 22.080 1.00 73.06 117 GLY A CA 1
ATOM 892 C C . GLY A 1 117 ? 5.573 1.539 21.603 1.00 73.06 117 GLY A C 1
ATOM 893 O O . GLY A 1 117 ? 5.788 2.621 22.145 1.00 73.06 117 GLY A O 1
ATOM 894 N N . THR A 1 118 ? 6.328 1.063 20.616 1.00 69.56 118 THR A N 1
ATOM 895 C CA . THR A 1 118 ? 7.328 1.848 19.889 1.00 69.56 118 THR A CA 1
ATOM 896 C C . THR A 1 118 ? 6.710 2.312 18.582 1.00 69.56 118 THR A C 1
ATOM 898 O O . THR A 1 118 ? 6.323 1.466 17.777 1.00 69.56 118 THR A O 1
ATOM 901 N N . ASP A 1 119 ? 6.639 3.626 18.372 1.00 70.44 119 ASP A N 1
ATOM 902 C CA . ASP A 1 119 ? 6.336 4.195 17.059 1.00 70.44 119 ASP A CA 1
ATOM 903 C C . ASP A 1 119 ? 7.431 3.705 16.097 1.00 70.44 119 ASP A C 1
ATOM 905 O O . ASP A 1 119 ? 8.598 4.074 16.290 1.00 70.44 119 ASP A O 1
ATOM 909 N N . PRO A 1 120 ? 7.136 2.804 15.138 1.00 68.62 120 PRO A N 1
ATOM 910 C CA . PRO A 1 120 ? 8.096 2.501 14.104 1.00 68.62 120 PRO A CA 1
ATOM 911 C C . PRO A 1 120 ? 8.249 3.819 13.357 1.00 68.62 120 PRO A C 1
ATOM 913 O O . PRO A 1 120 ? 7.316 4.274 12.700 1.00 68.62 120 PRO A O 1
ATOM 916 N N . ALA A 1 121 ? 9.389 4.483 13.535 1.00 72.12 121 ALA A N 1
ATOM 917 C CA . ALA A 1 121 ? 9.688 5.740 12.873 1.00 72.12 121 ALA A CA 1
ATOM 918 C C . ALA A 1 121 ? 9.803 5.475 11.366 1.00 72.12 121 ALA A C 1
ATOM 920 O O . ALA A 1 121 ? 10.896 5.334 10.833 1.00 72.12 121 ALA A O 1
ATOM 921 N N . ILE A 1 122 ? 8.660 5.342 10.694 1.00 82.06 122 ILE A N 1
ATOM 922 C CA . ILE A 1 122 ? 8.527 5.164 9.257 1.00 82.06 122 ILE A CA 1
ATOM 923 C C . ILE A 1 122 ? 8.312 6.579 8.713 1.00 82.06 122 ILE A C 1
ATOM 925 O O . ILE A 1 122 ? 7.189 7.090 8.776 1.00 82.06 122 ILE A O 1
ATOM 929 N N . PRO A 1 123 ? 9.349 7.265 8.192 1.00 89.00 123 PRO A N 1
ATOM 930 C CA . PRO A 1 123 ? 9.238 8.631 7.685 1.00 89.00 123 PRO A CA 1
ATOM 931 C C . PRO A 1 123 ? 8.537 8.674 6.313 1.00 89.00 123 PRO A C 1
ATOM 933 O O . PRO A 1 123 ? 8.971 9.381 5.404 1.00 89.00 123 PRO A O 1
ATOM 936 N N . TRP A 1 124 ? 7.441 7.926 6.146 1.00 93.44 124 TRP A N 1
ATOM 937 C CA . TRP A 1 124 ? 6.802 7.641 4.861 1.00 93.44 124 TRP A CA 1
ATOM 938 C C . TRP A 1 124 ? 6.427 8.912 4.091 1.00 93.44 124 TRP A C 1
ATOM 940 O O . TRP A 1 124 ? 6.665 8.996 2.892 1.00 93.44 124 TRP A O 1
ATOM 950 N N . ARG A 1 125 ? 5.929 9.954 4.775 1.00 94.56 125 ARG A N 1
ATOM 951 C CA . ARG A 1 125 ? 5.598 11.239 4.130 1.00 94.56 125 ARG A CA 1
ATOM 952 C C . ARG A 1 125 ? 6.816 11.947 3.554 1.00 94.56 125 ARG A C 1
ATOM 954 O O . ARG A 1 125 ? 6.676 12.654 2.563 1.00 94.56 125 ARG A O 1
ATOM 961 N N . ALA A 1 126 ? 7.964 11.872 4.228 1.00 91.81 126 ALA A N 1
ATOM 962 C CA . ALA A 1 126 ? 9.191 12.504 3.748 1.00 91.81 126 ALA A CA 1
ATOM 963 C C . ALA A 1 126 ? 9.742 11.723 2.550 1.00 91.81 126 ALA A C 1
ATOM 965 O O . ALA A 1 126 ? 10.049 12.323 1.527 1.00 91.81 126 ALA A O 1
ATOM 966 N N . VAL A 1 127 ? 9.752 10.390 2.650 1.00 91.12 127 VAL A N 1
ATOM 967 C CA . VAL A 1 127 ? 10.164 9.495 1.561 1.00 91.12 127 VAL A CA 1
ATOM 968 C C . VAL A 1 127 ? 9.309 9.725 0.310 1.00 91.12 127 VAL A C 1
ATOM 970 O O . VAL A 1 127 ? 9.855 10.019 -0.746 1.00 91.12 127 VAL A O 1
ATOM 973 N N . LEU A 1 128 ? 7.976 9.693 0.420 1.00 91.94 128 LEU A N 1
ATOM 974 C CA . LEU A 1 128 ? 7.098 9.921 -0.734 1.00 91.94 128 LEU A CA 1
ATOM 975 C C . LEU A 1 128 ? 7.269 11.320 -1.337 1.00 91.94 128 LEU A C 1
ATOM 977 O O . LEU A 1 128 ? 7.357 11.447 -2.553 1.00 91.94 128 LEU A O 1
ATOM 981 N N . ARG A 1 129 ? 7.361 12.376 -0.517 1.00 91.69 129 ARG A N 1
ATOM 982 C CA . ARG A 1 129 ? 7.552 13.751 -1.020 1.00 91.69 129 ARG A CA 1
ATOM 983 C C . ARG A 1 129 ? 8.818 13.909 -1.857 1.00 91.69 129 ARG A C 1
ATOM 985 O O . ARG A 1 129 ? 8.797 14.674 -2.814 1.00 91.69 129 ARG A O 1
ATOM 992 N N . ASN A 1 130 ? 9.876 13.175 -1.528 1.00 89.00 130 ASN A N 1
ATOM 993 C CA . ASN A 1 130 ? 11.127 13.214 -2.280 1.00 89.00 130 ASN A CA 1
ATOM 994 C C . ASN A 1 130 ? 11.028 12.530 -3.655 1.00 89.00 130 ASN A C 1
ATOM 996 O O . ASN A 1 130 ? 11.829 12.838 -4.531 1.00 89.00 130 ASN A O 1
ATOM 1000 N N . HIS A 1 131 ? 10.068 11.619 -3.848 1.00 85.88 131 HIS A N 1
ATOM 1001 C CA . HIS A 1 131 ? 9.948 10.792 -5.058 1.00 85.88 131 HIS A CA 1
ATOM 1002 C C . HIS A 1 131 ? 8.671 11.054 -5.878 1.00 85.88 131 HIS A C 1
ATOM 1004 O O . HIS A 1 131 ? 8.524 10.535 -6.981 1.00 85.88 131 HIS A O 1
ATOM 1010 N N . LEU A 1 132 ? 7.752 11.874 -5.363 1.00 84.31 132 LEU A N 1
ATOM 1011 C CA . LEU A 1 132 ? 6.548 12.311 -6.073 1.00 84.31 132 LEU A CA 1
ATOM 1012 C C . LEU A 1 132 ? 6.822 13.170 -7.319 1.00 84.31 132 LEU A C 1
ATOM 1014 O O . LEU A 1 132 ? 6.087 12.997 -8.291 1.00 84.31 132 LEU A O 1
ATOM 1018 N N . PRO A 1 133 ? 7.814 14.085 -7.338 1.00 78.75 133 PRO A N 1
ATOM 1019 C CA . PRO A 1 133 ? 8.165 14.788 -8.565 1.00 78.75 133 PRO A CA 1
ATOM 1020 C C . PRO A 1 133 ? 8.602 13.769 -9.625 1.00 78.75 133 PRO A C 1
ATOM 1022 O O . PRO A 1 133 ? 9.622 13.098 -9.470 1.00 78.75 133 PRO A O 1
ATOM 1025 N N . GLY A 1 134 ? 7.793 13.606 -10.674 1.00 66.81 134 GLY A N 1
ATOM 1026 C CA . GLY A 1 134 ? 8.149 12.774 -11.821 1.00 66.81 134 GLY A CA 1
ATOM 1027 C C . GLY A 1 134 ? 9.361 13.346 -12.567 1.00 66.81 134 GLY A C 1
ATOM 1028 O O . GLY A 1 134 ? 9.687 14.523 -12.388 1.00 66.81 134 GLY A O 1
ATOM 1029 N N . PRO A 1 135 ? 10.040 12.539 -13.401 1.00 66.19 135 PRO A N 1
ATOM 1030 C CA . PRO A 1 135 ? 11.139 13.041 -14.215 1.00 66.19 135 PRO A CA 1
ATOM 1031 C C . PRO A 1 135 ? 10.651 14.155 -15.153 1.00 66.19 135 PRO A C 1
ATOM 1033 O O . PRO A 1 135 ? 9.524 14.113 -15.656 1.00 66.19 135 PRO A O 1
ATOM 1036 N N . GLU A 1 136 ? 11.515 15.133 -15.428 1.00 60.19 136 GLU A N 1
ATOM 1037 C CA . GLU A 1 136 ? 11.278 16.072 -16.524 1.00 60.19 136 GLU A CA 1
ATOM 1038 C C . GLU A 1 136 ? 11.190 15.295 -17.849 1.00 60.19 136 GLU A C 1
ATOM 1040 O O . GLU A 1 136 ? 11.961 14.364 -18.107 1.00 60.19 136 GLU A O 1
ATOM 1045 N N . ALA A 1 137 ? 10.207 15.645 -18.682 1.00 53.78 137 ALA A N 1
ATOM 1046 C CA . ALA A 1 137 ? 9.954 14.955 -19.939 1.00 53.78 137 ALA A CA 1
ATOM 1047 C C . ALA A 1 137 ? 11.210 14.961 -20.832 1.00 53.78 137 ALA A C 1
ATOM 1049 O O . ALA A 1 137 ? 11.712 16.024 -21.188 1.00 53.78 137 ALA A O 1
ATOM 1050 N N . GLY A 1 138 ? 11.688 13.776 -21.231 1.00 52.41 138 GLY A N 1
ATOM 1051 C CA . GLY A 1 138 ? 12.779 13.629 -22.205 1.00 52.41 138 GLY A CA 1
ATOM 1052 C C . GLY A 1 138 ? 14.025 12.885 -21.719 1.00 52.41 138 GLY A C 1
ATOM 1053 O O . GLY A 1 138 ? 14.896 12.598 -22.537 1.00 52.41 138 GLY A O 1
ATOM 1054 N N . LEU A 1 139 ? 14.113 12.512 -20.439 1.00 56.25 139 LEU A N 1
ATOM 1055 C CA . LEU A 1 139 ? 15.176 11.620 -19.970 1.00 56.25 139 LEU A CA 1
ATOM 1056 C C . LEU A 1 139 ? 14.872 10.176 -20.399 1.00 56.25 139 LEU A C 1
ATOM 1058 O O . LEU A 1 139 ? 13.851 9.598 -20.028 1.00 56.25 139 LEU A O 1
ATOM 1062 N N . LEU A 1 140 ? 15.754 9.597 -21.218 1.00 53.56 140 LEU A N 1
ATOM 1063 C CA . LEU A 1 140 ? 15.722 8.170 -21.529 1.00 53.56 140 LEU A CA 1
ATOM 1064 C C . LEU A 1 140 ? 16.026 7.408 -20.235 1.00 53.56 140 LEU A C 1
ATOM 1066 O O . LEU A 1 140 ? 17.142 7.481 -19.731 1.00 53.56 140 LEU A O 1
ATOM 1070 N N . ALA A 1 141 ? 15.029 6.711 -19.692 1.00 64.38 141 ALA A N 1
ATOM 1071 C CA . ALA A 1 141 ? 15.208 5.891 -18.504 1.00 64.38 141 ALA A CA 1
ATOM 1072 C C . ALA A 1 141 ? 16.204 4.758 -18.802 1.00 64.38 141 ALA A C 1
ATOM 1074 O O . ALA A 1 141 ? 15.987 3.958 -19.720 1.00 64.38 141 ALA A O 1
ATOM 1075 N N . GLU A 1 142 ? 17.295 4.703 -18.036 1.00 72.19 142 GLU A N 1
ATOM 1076 C CA . GLU A 1 142 ? 18.115 3.496 -17.925 1.00 72.19 142 GLU A CA 1
ATOM 1077 C C . GLU A 1 142 ? 17.232 2.318 -17.473 1.00 72.19 142 GLU A C 1
ATOM 1079 O O . GLU A 1 142 ? 16.199 2.530 -16.826 1.00 72.19 142 GLU A O 1
ATOM 1084 N N . PRO A 1 143 ? 17.567 1.072 -17.850 1.00 74.62 143 PRO A N 1
ATOM 1085 C CA . PRO A 1 143 ? 16.771 -0.073 -17.449 1.00 74.62 143 PRO A CA 1
ATOM 1086 C C . PRO A 1 143 ? 16.763 -0.206 -15.926 1.00 74.62 143 PRO A C 1
ATOM 1088 O O . PRO A 1 143 ? 17.792 -0.093 -15.268 1.00 74.62 143 PRO A O 1
ATOM 1091 N N . VAL A 1 144 ? 15.587 -0.506 -15.382 1.00 80.38 144 VAL A N 1
ATOM 1092 C CA . VAL A 1 144 ? 15.419 -0.788 -13.958 1.00 80.38 144 VAL A CA 1
ATOM 1093 C C . VAL A 1 144 ? 15.271 -2.274 -13.750 1.00 80.38 144 VAL A C 1
ATOM 1095 O O . VAL A 1 144 ? 14.504 -2.941 -14.448 1.00 80.38 144 VAL A O 1
ATOM 1098 N N . MET A 1 145 ? 15.966 -2.784 -12.744 1.00 82.44 145 MET A N 1
ATOM 1099 C CA . MET A 1 145 ? 15.851 -4.171 -12.340 1.00 82.44 145 MET A CA 1
ATOM 1100 C C . MET A 1 145 ? 14.994 -4.283 -11.083 1.00 82.44 145 MET A C 1
ATOM 1102 O O . MET A 1 145 ? 15.341 -3.793 -10.010 1.00 82.44 145 MET A O 1
ATOM 1106 N N . LEU A 1 146 ? 13.864 -4.971 -11.225 1.00 86.25 146 LEU A N 1
ATOM 1107 C CA . LEU A 1 146 ? 13.011 -5.401 -10.124 1.00 86.25 146 LEU A CA 1
ATOM 1108 C C . LEU A 1 146 ? 12.979 -6.927 -10.109 1.00 86.25 146 LEU A C 1
ATOM 1110 O 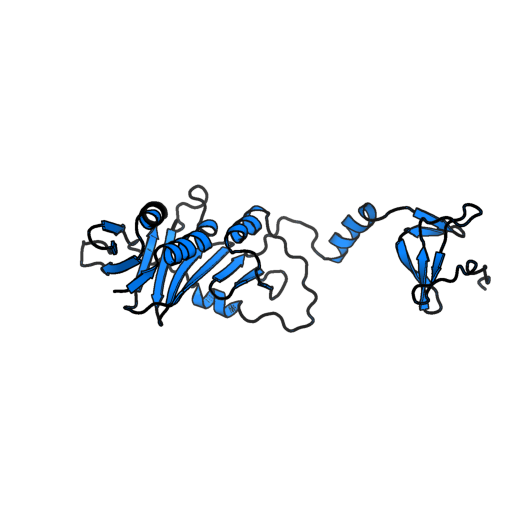O . LEU A 1 146 ? 12.928 -7.573 -11.158 1.00 86.25 146 LEU A O 1
ATOM 1114 N N . THR A 1 147 ? 12.987 -7.525 -8.920 1.00 86.94 147 THR A N 1
ATOM 1115 C CA . THR A 1 147 ? 12.746 -8.969 -8.814 1.00 86.94 147 THR A CA 1
ATOM 1116 C C . THR A 1 147 ? 11.276 -9.275 -9.106 1.00 86.94 147 THR A C 1
ATOM 1118 O O . THR A 1 147 ? 10.393 -8.451 -8.862 1.00 86.94 147 THR A O 1
ATOM 1121 N N . SER A 1 148 ? 10.976 -10.491 -9.565 1.00 86.50 148 SER A N 1
ATOM 1122 C CA . SER A 1 148 ? 9.586 -10.946 -9.713 1.00 86.50 148 SER A CA 1
ATOM 1123 C C . SER A 1 148 ? 8.815 -10.909 -8.389 1.00 86.50 148 SER A C 1
ATOM 1125 O O . SER A 1 148 ? 7.615 -10.655 -8.390 1.00 86.50 148 SER A O 1
ATOM 1127 N N . ALA A 1 149 ? 9.503 -11.105 -7.259 1.00 87.00 149 ALA A N 1
ATOM 1128 C CA . ALA A 1 149 ? 8.920 -10.981 -5.929 1.00 87.00 149 ALA A CA 1
ATOM 1129 C C . ALA A 1 149 ? 8.483 -9.541 -5.613 1.00 87.00 149 ALA A C 1
ATOM 1131 O O . ALA A 1 149 ? 7.421 -9.361 -5.025 1.00 87.00 149 ALA A O 1
ATOM 1132 N N . LEU A 1 150 ? 9.257 -8.531 -6.034 1.00 88.44 150 LEU A N 1
ATOM 1133 C CA . LEU A 1 150 ? 8.857 -7.121 -5.937 1.00 88.44 150 LEU A CA 1
ATOM 1134 C C . LEU A 1 150 ? 7.648 -6.843 -6.837 1.00 88.44 150 LEU A C 1
ATOM 1136 O O . LEU A 1 150 ? 6.630 -6.347 -6.365 1.00 88.44 150 LEU A O 1
ATOM 1140 N N . LEU A 1 151 ? 7.699 -7.283 -8.099 1.00 87.62 151 LEU A N 1
ATOM 1141 C CA . LEU A 1 151 ? 6.589 -7.107 -9.042 1.00 87.62 151 LEU A CA 1
ATOM 1142 C C . LEU A 1 151 ? 5.279 -7.753 -8.555 1.00 87.62 151 LEU A C 1
ATOM 1144 O O . LEU A 1 151 ? 4.205 -7.176 -8.722 1.00 87.62 151 LEU A O 1
ATOM 1148 N N . ALA A 1 152 ? 5.357 -8.921 -7.913 1.00 89.25 152 ALA A N 1
ATOM 1149 C CA . ALA A 1 152 ? 4.196 -9.633 -7.386 1.00 89.25 152 ALA A CA 1
ATOM 1150 C C . ALA A 1 152 ? 3.457 -8.868 -6.272 1.00 89.25 152 ALA A C 1
ATOM 1152 O O . ALA A 1 152 ? 2.261 -9.091 -6.078 1.00 89.25 152 ALA A O 1
ATOM 1153 N N . ARG A 1 153 ? 4.122 -7.943 -5.562 1.00 89.69 153 ARG A N 1
ATOM 1154 C CA . ARG A 1 153 ? 3.485 -7.126 -4.510 1.00 89.69 153 ARG A CA 1
ATOM 1155 C C . ARG A 1 153 ? 2.369 -6.249 -5.069 1.00 89.69 153 ARG A C 1
ATOM 1157 O O . ARG A 1 153 ? 1.320 -6.108 -4.445 1.00 89.69 153 ARG A O 1
ATOM 1164 N N . TRP A 1 154 ? 2.549 -5.752 -6.289 1.00 87.44 154 TRP A N 1
ATOM 1165 C CA . TRP A 1 154 ? 1.608 -4.846 -6.944 1.00 87.44 154 TRP A CA 1
ATOM 1166 C C . TRP A 1 154 ? 0.380 -5.544 -7.528 1.00 87.44 154 TRP A C 1
ATOM 1168 O O . TRP A 1 154 ? -0.588 -4.872 -7.877 1.00 87.44 154 TRP A O 1
ATOM 1178 N N . GLN A 1 155 ? 0.361 -6.880 -7.597 1.00 85.94 155 GLN A N 1
ATOM 1179 C CA . GLN A 1 155 ? -0.738 -7.641 -8.204 1.00 85.94 155 GLN A CA 1
ATOM 1180 C C . GLN A 1 155 ? -2.103 -7.366 -7.543 1.00 85.94 155 GLN A C 1
ATOM 1182 O O . GLN A 1 155 ? -3.143 -7.525 -8.178 1.00 85.94 155 GLN A O 1
ATOM 1187 N N . ARG A 1 156 ? -2.116 -6.940 -6.272 1.00 81.56 156 ARG A N 1
ATOM 1188 C CA . ARG A 1 156 ? -3.344 -6.664 -5.505 1.00 81.56 156 ARG A CA 1
ATOM 1189 C C . ARG A 1 156 ? -3.905 -5.251 -5.685 1.00 81.56 156 ARG A C 1
ATOM 1191 O O . ARG A 1 156 ? -4.974 -4.959 -5.160 1.00 81.56 156 ARG A O 1
ATOM 1198 N N . THR A 1 157 ? -3.206 -4.376 -6.403 1.00 78.75 157 THR A N 1
ATOM 1199 C CA . THR A 1 157 ? -3.547 -2.944 -6.475 1.00 78.75 157 THR A CA 1
ATOM 1200 C C . THR A 1 157 ? -4.714 -2.607 -7.400 1.00 78.75 157 THR A C 1
ATOM 1202 O O . THR A 1 157 ? -5.348 -1.569 -7.222 1.00 78.75 157 THR A O 1
ATOM 1205 N N . GLY A 1 158 ? -5.066 -3.508 -8.320 1.00 71.62 158 GLY A N 1
ATOM 1206 C CA . GLY A 1 158 ? -6.164 -3.335 -9.267 1.00 71.62 158 GLY A CA 1
ATOM 1207 C C . GLY A 1 158 ? -5.738 -3.651 -10.698 1.00 71.62 158 GLY A C 1
ATOM 1208 O O . GLY A 1 158 ? -4.783 -4.390 -10.924 1.00 71.62 158 GLY A O 1
ATOM 1209 N N . THR A 1 159 ? -6.473 -3.109 -11.672 1.00 70.75 159 THR A N 1
ATOM 1210 C CA . THR A 1 159 ? -6.255 -3.375 -13.105 1.00 70.75 159 THR A CA 1
ATOM 1211 C C . THR A 1 159 ? -5.190 -2.490 -13.745 1.00 70.75 159 THR A C 1
ATOM 1213 O O . THR A 1 159 ? -4.579 -2.903 -14.727 1.00 70.75 159 THR A O 1
ATOM 1216 N N . THR A 1 160 ? -4.975 -1.277 -13.232 1.00 83.44 160 THR A N 1
ATOM 1217 C CA . THR A 1 160 ? -4.065 -0.289 -13.829 1.00 83.44 160 THR A CA 1
ATOM 1218 C C . THR A 1 160 ? -3.322 0.486 -12.753 1.00 83.44 160 THR A C 1
ATOM 1220 O O . THR A 1 160 ? -3.936 0.963 -11.805 1.00 83.44 160 THR A O 1
ATOM 1223 N N . LEU A 1 161 ? -2.016 0.658 -12.945 1.00 87.69 161 LEU A N 1
ATOM 1224 C CA . LEU A 1 161 ? -1.148 1.491 -12.121 1.00 87.69 161 LEU A CA 1
ATOM 1225 C C . LEU A 1 161 ? -0.345 2.423 -13.024 1.00 87.69 161 LEU A C 1
ATOM 1227 O O . LEU A 1 161 ? 0.062 2.035 -14.122 1.00 87.69 161 LEU A O 1
ATOM 1231 N N . ASN A 1 162 ? -0.085 3.633 -12.539 1.00 89.19 162 ASN A N 1
ATOM 1232 C CA . ASN A 1 162 ? 0.869 4.537 -13.163 1.00 89.19 162 ASN A CA 1
ATOM 1233 C C . ASN A 1 162 ? 2.255 4.257 -12.591 1.00 89.19 162 ASN A C 1
ATOM 1235 O O . ASN A 1 162 ? 2.403 4.194 -11.370 1.00 89.19 162 ASN A O 1
ATOM 1239 N N . PHE A 1 163 ? 3.253 4.125 -13.466 1.00 88.12 163 PHE A N 1
ATOM 1240 C CA . PHE A 1 163 ? 4.639 3.897 -13.073 1.00 88.12 163 PHE A CA 1
ATOM 1241 C C . PHE A 1 163 ? 5.541 5.016 -13.576 1.00 88.12 163 PHE A C 1
ATOM 1243 O O . PHE A 1 163 ? 5.433 5.434 -14.729 1.00 88.12 163 PHE A O 1
ATOM 1250 N N . TRP A 1 164 ? 6.454 5.472 -12.726 1.00 87.25 164 TRP A N 1
ATOM 1251 C CA . TRP A 1 164 ? 7.532 6.374 -13.121 1.00 87.25 164 TRP A CA 1
ATOM 1252 C C . TRP A 1 164 ? 8.748 6.196 -12.216 1.00 87.25 164 TRP A C 1
ATOM 1254 O O . TRP A 1 164 ? 8.685 5.553 -11.172 1.00 87.25 164 TRP A O 1
ATOM 1264 N N . GLN A 1 165 ? 9.869 6.774 -12.628 1.00 85.38 165 GLN A N 1
ATOM 1265 C CA . GLN A 1 165 ? 11.123 6.747 -11.890 1.00 85.38 165 GLN A CA 1
ATOM 1266 C C . GLN A 1 165 ? 11.911 8.016 -12.228 1.00 85.38 165 GLN A C 1
ATOM 1268 O O . GLN A 1 165 ? 11.871 8.480 -13.366 1.00 85.38 165 GLN A O 1
ATOM 1273 N N . ALA A 1 166 ? 12.617 8.587 -11.252 1.00 80.25 166 ALA A N 1
ATOM 1274 C CA . ALA A 1 166 ? 13.401 9.809 -11.453 1.00 80.25 166 ALA A CA 1
ATOM 1275 C C . ALA A 1 166 ? 14.803 9.568 -12.065 1.00 80.25 166 ALA A C 1
ATOM 1277 O O . ALA A 1 166 ? 15.449 10.518 -12.495 1.00 80.25 166 ALA A O 1
ATOM 1278 N N . GLY A 1 167 ? 15.282 8.320 -12.102 1.00 76.75 167 GLY A N 1
ATOM 1279 C CA . GLY A 1 167 ? 16.603 7.922 -12.609 1.00 76.75 167 GLY A CA 1
ATOM 1280 C C . GLY A 1 167 ? 16.954 6.493 -12.184 1.00 76.75 167 GLY A C 1
ATOM 1281 O O . GLY A 1 167 ? 16.266 5.959 -11.324 1.00 76.75 167 GLY A O 1
ATOM 1282 N N . GLY A 1 168 ? 18.012 5.892 -12.744 1.00 76.12 168 GLY A N 1
ATOM 1283 C CA . GLY A 1 168 ? 18.314 4.453 -12.608 1.00 76.12 168 GLY A CA 1
ATOM 1284 C C . GLY A 1 168 ? 18.332 3.906 -11.174 1.00 76.12 168 GLY A C 1
ATOM 1285 O O . GLY A 1 168 ? 17.765 2.843 -10.937 1.00 76.12 168 GLY A O 1
ATOM 1286 N N . ASP A 1 169 ? 18.870 4.672 -10.219 1.00 78.94 169 ASP A N 1
ATOM 1287 C CA . ASP A 1 169 ? 18.950 4.292 -8.795 1.00 78.94 169 ASP A CA 1
ATOM 1288 C C . ASP A 1 169 ? 17.752 4.768 -7.952 1.00 78.94 169 ASP A C 1
ATOM 1290 O O . ASP A 1 169 ? 17.636 4.450 -6.765 1.00 78.94 169 ASP A O 1
ATOM 1294 N N . ALA A 1 170 ? 16.856 5.574 -8.528 1.00 85.38 170 ALA A N 1
ATOM 1295 C CA . ALA A 1 170 ? 15.674 6.058 -7.825 1.00 85.38 170 ALA A CA 1
ATOM 1296 C C . ALA A 1 170 ? 14.626 4.937 -7.707 1.00 85.38 170 ALA A C 1
ATOM 1298 O O . ALA A 1 170 ? 14.567 4.056 -8.565 1.00 85.38 170 ALA A O 1
ATOM 1299 N N . PRO A 1 171 ? 13.757 4.948 -6.684 1.00 90.06 171 PRO A N 1
ATOM 1300 C CA . PRO A 1 171 ? 12.683 3.972 -6.600 1.00 90.06 171 PRO A CA 1
ATOM 1301 C C . PRO A 1 171 ? 11.736 4.086 -7.796 1.00 90.06 171 PRO A C 1
ATOM 1303 O O . PRO A 1 171 ? 11.414 5.188 -8.250 1.00 90.06 171 PRO A O 1
ATOM 1306 N N . VAL A 1 172 ? 11.255 2.937 -8.267 1.00 91.38 172 VAL A N 1
ATOM 1307 C CA . VAL A 1 172 ? 10.089 2.879 -9.145 1.00 91.38 172 VAL A CA 1
ATOM 1308 C C . VAL A 1 172 ? 8.881 3.238 -8.303 1.00 91.38 172 VAL A C 1
ATOM 1310 O O . VAL A 1 172 ? 8.578 2.568 -7.315 1.00 91.38 172 VAL A O 1
ATOM 1313 N N . VAL A 1 173 ? 8.204 4.308 -8.693 1.00 92.12 173 VAL A N 1
ATOM 1314 C CA . VAL A 1 173 ? 6.956 4.739 -8.080 1.00 92.12 173 VAL A CA 1
ATOM 1315 C C . VAL A 1 173 ? 5.807 4.066 -8.805 1.00 92.12 173 VAL A C 1
ATOM 1317 O O . VAL A 1 173 ? 5.753 4.100 -10.032 1.00 92.12 173 VAL A O 1
ATOM 1320 N N . ALA A 1 174 ? 4.892 3.476 -8.045 1.00 92.12 174 ALA A N 1
ATOM 1321 C CA . ALA A 1 174 ? 3.638 2.917 -8.526 1.00 92.12 174 ALA A CA 1
ATOM 1322 C C . ALA A 1 174 ? 2.482 3.648 -7.836 1.00 92.12 174 ALA A C 1
ATOM 1324 O O . ALA A 1 174 ? 2.442 3.692 -6.605 1.00 92.12 174 ALA A O 1
ATOM 1325 N N . ALA A 1 175 ? 1.548 4.229 -8.590 1.00 92.06 175 ALA A N 1
ATOM 1326 C CA . ALA A 1 175 ? 0.454 4.991 -7.990 1.00 92.06 175 ALA A CA 1
ATOM 1327 C C . ALA A 1 175 ? -0.894 4.866 -8.707 1.00 92.06 175 ALA A C 1
ATOM 1329 O O . ALA A 1 175 ? -0.984 4.719 -9.930 1.00 92.06 175 ALA A O 1
ATOM 1330 N N . ASP A 1 176 ? -1.932 5.023 -7.894 1.00 91.56 176 ASP A N 1
ATOM 1331 C CA . ASP A 1 176 ? -3.335 5.211 -8.242 1.00 91.56 176 ASP A CA 1
ATOM 1332 C C . ASP A 1 176 ? -3.943 6.284 -7.305 1.00 91.56 176 ASP A C 1
ATOM 1334 O O . ASP A 1 176 ? -3.278 6.816 -6.416 1.00 91.56 176 ASP A O 1
ATOM 1338 N N . THR A 1 177 ? -5.216 6.623 -7.484 1.00 90.50 177 THR A N 1
ATOM 1339 C CA . THR A 1 177 ? -5.939 7.677 -6.748 1.00 90.50 177 THR A CA 1
ATOM 1340 C C . THR A 1 177 ? -5.821 7.554 -5.219 1.00 90.50 177 THR A C 1
ATOM 1342 O O . THR A 1 177 ? -5.587 8.549 -4.518 1.00 90.50 177 THR A O 1
ATOM 1345 N N . ASP A 1 178 ? -5.930 6.323 -4.711 1.00 93.25 178 ASP A N 1
ATOM 1346 C CA . ASP A 1 178 ? -5.986 6.001 -3.277 1.00 93.25 178 ASP A CA 1
ATOM 1347 C C . ASP A 1 178 ? -4.808 5.144 -2.800 1.00 93.25 178 ASP A C 1
ATOM 1349 O O . ASP A 1 178 ? -4.829 4.600 -1.692 1.00 93.25 178 ASP A O 1
ATOM 1353 N N . PHE A 1 179 ? -3.783 4.997 -3.636 1.00 95.06 179 PHE A N 1
ATOM 1354 C CA . PHE A 1 179 ? -2.648 4.129 -3.367 1.00 95.06 179 PHE A CA 1
ATOM 1355 C C . PHE A 1 179 ? -1.369 4.688 -3.978 1.00 95.06 179 PHE A C 1
ATOM 1357 O O . PHE A 1 179 ? -1.352 5.123 -5.124 1.00 95.06 179 PHE A O 1
ATOM 1364 N N . ILE A 1 180 ? -0.275 4.622 -3.235 1.00 95.25 180 ILE A N 1
ATOM 1365 C CA . ILE A 1 180 ? 1.057 4.917 -3.747 1.00 95.25 180 ILE A CA 1
ATOM 1366 C C . ILE A 1 180 ? 2.072 4.009 -3.076 1.00 95.25 180 ILE A C 1
ATOM 1368 O O . ILE A 1 180 ? 2.039 3.804 -1.863 1.00 95.25 180 ILE A O 1
ATOM 1372 N N . GLY A 1 181 ? 3.015 3.503 -3.852 1.00 94.81 181 GLY A N 1
ATOM 1373 C CA . GLY A 1 181 ? 4.149 2.786 -3.318 1.00 94.81 181 GLY A CA 1
ATOM 1374 C C . GLY A 1 181 ? 5.419 2.998 -4.125 1.00 94.81 181 GLY A C 1
ATOM 1375 O O . GLY A 1 181 ? 5.423 3.608 -5.192 1.00 94.81 181 GLY A O 1
ATOM 1376 N N . LEU A 1 182 ? 6.508 2.521 -3.542 1.00 94.56 182 LEU A N 1
ATOM 1377 C CA . LEU A 1 182 ? 7.867 2.617 -4.032 1.00 94.56 182 LEU A CA 1
ATOM 1378 C C . LEU A 1 182 ? 8.505 1.237 -3.939 1.00 94.56 182 LEU A C 1
ATOM 1380 O O . LEU A 1 182 ? 8.415 0.616 -2.879 1.00 94.56 182 LEU A O 1
ATOM 1384 N N . ASP A 1 183 ? 9.202 0.821 -4.990 1.00 93.44 183 ASP A N 1
ATOM 1385 C CA . ASP A 1 183 ? 10.195 -0.247 -4.914 1.00 93.44 183 ASP A CA 1
ATOM 1386 C C . ASP A 1 183 ? 11.558 0.286 -5.355 1.00 93.44 183 ASP A C 1
ATOM 1388 O O . ASP A 1 183 ? 11.701 0.835 -6.449 1.00 93.44 183 ASP A O 1
ATOM 1392 N N . TYR A 1 184 ? 12.574 0.118 -4.513 1.00 90.50 184 TYR A N 1
ATOM 1393 C CA . TYR A 1 184 ? 13.950 0.408 -4.887 1.00 90.50 184 TYR A CA 1
ATOM 1394 C C . TYR A 1 184 ? 14.457 -0.657 -5.867 1.00 90.50 184 TYR A C 1
ATOM 1396 O O . TYR A 1 184 ? 14.244 -1.854 -5.629 1.00 90.50 184 TYR A O 1
ATOM 1404 N N . PRO A 1 185 ? 15.140 -0.240 -6.947 1.00 87.19 185 PRO A N 1
ATOM 1405 C CA . PRO A 1 185 ? 15.834 -1.149 -7.839 1.00 87.19 185 PRO A CA 1
ATOM 1406 C C . PRO A 1 185 ? 16.780 -2.060 -7.063 1.00 87.19 185 PRO A C 1
ATOM 1408 O O . PRO A 1 185 ? 17.380 -1.666 -6.060 1.00 87.19 185 PRO A O 1
ATOM 1411 N N . VAL A 1 186 ? 16.924 -3.286 -7.547 1.00 84.56 186 VAL A N 1
ATOM 1412 C CA . VAL A 1 186 ? 17.970 -4.195 -7.084 1.00 84.56 186 VAL A CA 1
ATOM 1413 C C . VAL A 1 186 ? 19.104 -4.187 -8.095 1.00 84.56 186 VAL A C 1
ATOM 1415 O O . VAL A 1 186 ? 18.844 -4.162 -9.293 1.00 84.56 186 VAL A O 1
ATOM 1418 N N . ASP A 1 187 ? 20.346 -4.275 -7.630 1.00 74.00 187 ASP A N 1
ATOM 1419 C CA . ASP A 1 187 ? 21.491 -4.543 -8.500 1.00 74.00 187 ASP A CA 1
ATOM 1420 C C . ASP A 1 187 ? 21.956 -5.997 -8.315 1.00 74.00 187 ASP A C 1
ATOM 1422 O O . ASP A 1 187 ? 22.714 -6.304 -7.392 1.00 74.00 187 ASP A O 1
ATOM 1426 N N . PRO A 1 188 ? 21.458 -6.937 -9.136 1.00 60.09 188 PRO A N 1
ATOM 1427 C CA . PRO A 1 188 ? 21.914 -8.317 -9.112 1.00 60.09 188 PRO A CA 1
ATOM 1428 C C . PRO A 1 188 ? 23.109 -8.572 -10.053 1.00 60.09 188 PRO A C 1
ATOM 1430 O O . PRO A 1 188 ? 23.436 -9.739 -10.266 1.00 60.09 188 PRO A O 1
ATOM 1433 N N . GLY A 1 189 ? 23.731 -7.542 -10.650 1.00 67.94 189 GLY A N 1
ATOM 1434 C CA . GLY A 1 189 ? 24.772 -7.707 -11.676 1.00 67.94 189 GLY A CA 1
ATOM 1435 C C . GLY A 1 189 ? 24.224 -8.067 -13.064 1.00 67.94 189 GLY A C 1
ATOM 1436 O O . GLY A 1 189 ? 24.811 -8.881 -13.779 1.00 67.94 189 GLY A O 1
ATOM 1437 N N . GLY A 1 190 ? 23.051 -7.527 -13.419 1.00 64.56 190 GLY A N 1
ATOM 1438 C CA . GLY A 1 190 ? 22.451 -7.670 -14.750 1.00 64.56 190 GLY A CA 1
ATOM 1439 C C . GLY A 1 190 ? 23.045 -6.709 -15.791 1.00 64.56 190 GLY A C 1
ATOM 1440 O O . GLY A 1 190 ? 23.987 -5.983 -15.493 1.00 64.56 190 GLY A O 1
ATOM 1441 N N . PRO A 1 191 ? 22.522 -6.698 -17.032 1.00 65.12 191 PRO A N 1
ATOM 1442 C CA . PRO A 1 191 ? 22.988 -5.774 -18.063 1.00 65.12 191 PRO A CA 1
ATOM 1443 C C . PRO A 1 191 ? 22.812 -4.319 -17.610 1.00 65.12 191 PRO A C 1
ATOM 1445 O O . PRO A 1 191 ? 21.705 -3.885 -17.301 1.00 65.12 191 PRO A O 1
ATOM 1448 N N . GLU A 1 192 ? 23.914 -3.576 -17.622 1.00 71.50 192 GLU A N 1
ATOM 1449 C CA . GLU A 1 192 ? 24.052 -2.242 -17.021 1.00 71.50 192 GLU A CA 1
ATOM 1450 C C . GLU A 1 192 ? 23.426 -1.130 -17.875 1.00 71.50 192 GLU A C 1
ATOM 1452 O O . GLU A 1 192 ? 23.374 0.023 -17.462 1.00 71.50 192 GLU A O 1
ATOM 1457 N N . SER A 1 193 ? 22.988 -1.446 -19.099 1.00 76.19 193 SER A N 1
ATOM 1458 C CA . SER A 1 193 ? 22.437 -0.455 -20.025 1.00 76.19 193 SER A CA 1
ATOM 1459 C C . SER A 1 193 ? 21.419 -1.036 -20.998 1.00 76.19 193 SER A C 1
ATOM 1461 O O . SER A 1 193 ? 21.416 -2.225 -21.348 1.00 76.19 193 SER A O 1
ATOM 1463 N N . ARG A 1 194 ? 20.574 -0.147 -21.527 1.00 78.69 194 ARG A N 1
ATOM 1464 C CA . ARG A 1 194 ? 19.595 -0.481 -22.569 1.00 78.69 194 ARG A CA 1
ATOM 1465 C C . ARG A 1 194 ? 20.247 -1.084 -23.817 1.00 78.69 194 ARG A C 1
ATOM 1467 O O . ARG A 1 194 ? 19.669 -1.978 -24.428 1.00 78.69 194 ARG A O 1
ATOM 1474 N N . SER A 1 195 ? 21.427 -0.610 -24.214 1.00 78.25 195 SER A N 1
ATOM 1475 C CA . SER A 1 195 ? 22.125 -1.098 -25.412 1.00 78.25 195 SER A CA 1
ATOM 1476 C C . SER A 1 195 ? 22.605 -2.543 -25.252 1.00 78.25 195 SER A C 1
ATOM 1478 O O . SER A 1 195 ? 22.497 -3.327 -26.198 1.00 78.25 195 SER A O 1
ATOM 1480 N N . GLN A 1 196 ? 23.060 -2.923 -24.054 1.00 80.00 196 GLN A N 1
ATOM 1481 C CA . GLN A 1 196 ? 23.419 -4.305 -23.732 1.00 80.00 196 GLN A CA 1
ATOM 1482 C C . GLN A 1 196 ? 22.188 -5.216 -23.766 1.00 80.00 196 GLN A C 1
ATOM 1484 O O . GLN A 1 196 ? 22.230 -6.260 -24.414 1.00 80.00 196 GLN A O 1
ATOM 1489 N N . LEU A 1 197 ? 21.066 -4.798 -23.164 1.00 80.75 197 LEU A N 1
ATOM 1490 C CA . LEU A 1 197 ? 19.795 -5.530 -23.248 1.00 80.75 197 LEU A CA 1
ATOM 1491 C C . LEU A 1 197 ? 19.335 -5.717 -24.695 1.00 80.75 197 LEU A C 1
ATOM 1493 O O . LEU A 1 197 ? 19.011 -6.832 -25.099 1.00 80.75 197 LEU A O 1
ATOM 1497 N N . VAL A 1 198 ? 19.341 -4.647 -25.493 1.00 82.44 198 VAL A N 1
ATOM 1498 C CA . VAL A 1 198 ? 18.983 -4.722 -26.915 1.00 82.44 198 VAL A CA 1
ATOM 1499 C C . VAL A 1 198 ? 19.900 -5.695 -27.646 1.00 82.44 198 VAL A C 1
ATOM 1501 O O . VAL A 1 198 ? 19.402 -6.511 -28.406 1.00 82.44 198 VAL A O 1
ATOM 1504 N N . SER A 1 199 ? 21.209 -5.663 -27.390 1.00 81.12 199 SER A N 1
ATOM 1505 C CA . SER A 1 199 ? 22.167 -6.568 -28.038 1.00 81.12 199 SER A CA 1
ATOM 1506 C C . SER A 1 199 ? 21.939 -8.036 -27.663 1.00 81.12 199 SER A C 1
ATOM 1508 O O . SER A 1 199 ? 22.003 -8.896 -28.536 1.00 81.12 199 SER A O 1
ATOM 1510 N N . LEU A 1 200 ? 21.613 -8.325 -26.396 1.00 82.56 200 LEU A N 1
ATOM 1511 C CA . LEU A 1 200 ? 21.288 -9.680 -25.928 1.00 82.56 200 LEU A CA 1
ATOM 1512 C C . LEU A 1 200 ? 20.046 -10.254 -26.624 1.00 82.56 200 LEU A C 1
ATOM 1514 O O . LEU A 1 200 ? 20.020 -11.432 -26.973 1.00 82.56 200 LEU A O 1
ATOM 1518 N N . TRP A 1 201 ? 19.021 -9.424 -26.829 1.00 83.44 201 TRP A N 1
ATOM 1519 C CA . TRP A 1 201 ? 17.779 -9.838 -27.484 1.00 83.44 201 TRP A CA 1
ATOM 1520 C C . TRP A 1 201 ? 17.838 -9.752 -29.008 1.00 83.44 201 TRP A C 1
ATOM 1522 O O . TRP A 1 201 ? 17.095 -10.462 -29.680 1.00 83.44 201 TRP A O 1
ATOM 1532 N N . ALA A 1 202 ? 18.706 -8.911 -29.572 1.00 80.50 202 ALA A N 1
ATOM 1533 C CA . ALA A 1 202 ? 18.758 -8.664 -31.007 1.00 80.50 202 ALA A CA 1
ATOM 1534 C C . ALA A 1 202 ? 18.888 -9.972 -31.785 1.00 80.50 202 ALA A C 1
ATOM 1536 O O . ALA A 1 202 ? 18.142 -10.185 -32.730 1.00 80.50 202 ALA A O 1
ATOM 1537 N N . ASP A 1 203 ? 19.767 -10.877 -31.353 1.00 72.62 203 ASP A N 1
ATOM 1538 C CA . ASP A 1 203 ? 19.998 -12.138 -32.053 1.00 72.62 203 ASP A CA 1
ATOM 1539 C C . ASP A 1 203 ? 18.843 -13.141 -31.928 1.00 72.62 203 ASP A C 1
ATOM 1541 O O . ASP A 1 203 ? 18.599 -13.879 -32.881 1.00 72.62 203 ASP A O 1
ATOM 1545 N N . SER A 1 204 ? 18.098 -13.150 -30.816 1.00 75.19 204 SER A N 1
ATOM 1546 C CA . SER A 1 204 ? 16.931 -14.033 -30.642 1.00 75.19 204 SER A CA 1
ATOM 1547 C C . SER A 1 204 ? 15.670 -13.512 -31.334 1.00 75.19 204 SER A C 1
ATOM 1549 O O . SER A 1 204 ? 14.772 -14.293 -31.641 1.00 75.19 204 SER A O 1
ATOM 1551 N N . LEU A 1 205 ? 15.607 -12.205 -31.602 1.00 76.81 205 LEU A N 1
ATOM 1552 C CA . LEU A 1 205 ? 14.513 -11.551 -32.322 1.00 76.81 205 LEU A CA 1
ATOM 1553 C C . LEU A 1 205 ? 14.729 -11.513 -33.843 1.00 76.81 205 LEU A C 1
ATOM 1555 O O . LEU A 1 205 ? 13.833 -11.092 -34.577 1.00 76.81 205 LEU A O 1
ATOM 1559 N N . ARG A 1 206 ? 15.900 -11.940 -34.336 1.00 72.00 206 ARG A N 1
ATOM 1560 C CA . ARG A 1 206 ? 16.155 -12.079 -35.776 1.00 72.00 206 ARG A CA 1
ATOM 1561 C C . ARG A 1 206 ? 15.312 -13.220 -36.336 1.00 72.00 206 ARG A C 1
ATOM 1563 O O . ARG A 1 206 ? 15.446 -14.362 -35.914 1.00 72.00 206 ARG A O 1
ATOM 1570 N N . ASP A 1 207 ? 14.502 -12.909 -37.341 1.00 68.19 207 ASP A N 1
ATOM 1571 C CA . A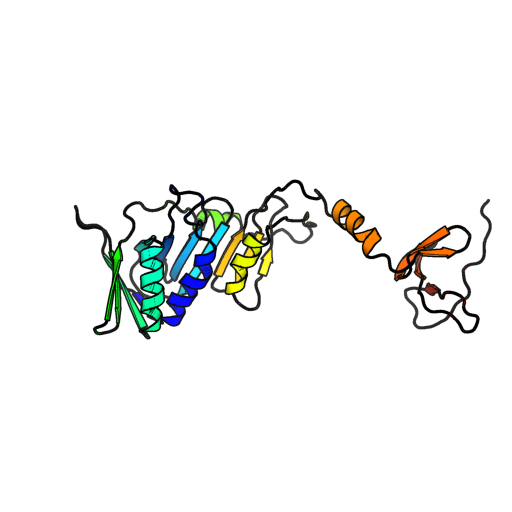SP A 1 207 ? 13.651 -13.890 -38.017 1.00 68.19 207 ASP A CA 1
ATOM 1572 C C . ASP A 1 207 ? 14.486 -14.814 -38.928 1.00 68.19 207 ASP A C 1
ATOM 1574 O O . ASP A 1 207 ? 14.666 -16.004 -38.666 1.00 68.19 207 ASP A O 1
ATOM 1578 N N . LYS A 1 208 ? 15.084 -14.253 -39.988 1.00 71.69 208 LYS A N 1
ATOM 1579 C CA . LYS A 1 208 ? 15.988 -14.960 -40.910 1.00 71.69 208 LYS A CA 1
ATOM 1580 C C . LYS A 1 208 ? 17.086 -14.033 -41.404 1.00 71.69 208 LYS A C 1
ATOM 1582 O O . LYS A 1 208 ? 16.820 -12.871 -41.694 1.00 71.69 208 LYS A O 1
ATOM 1587 N N . ARG A 1 209 ? 18.297 -14.563 -41.591 1.00 72.31 209 ARG A N 1
ATOM 1588 C CA . ARG A 1 209 ? 19.346 -13.866 -42.348 1.00 72.31 209 ARG A CA 1
ATOM 1589 C C . ARG A 1 209 ? 19.198 -14.153 -43.836 1.00 72.31 209 ARG A C 1
ATOM 1591 O O . ARG A 1 209 ? 19.136 -15.304 -44.262 1.00 72.31 209 ARG A O 1
ATOM 1598 N N . LEU A 1 210 ? 19.153 -13.086 -44.612 1.00 71.50 210 LEU A N 1
ATOM 1599 C CA . LEU A 1 210 ? 19.080 -13.060 -46.059 1.00 71.50 210 LEU A CA 1
ATOM 1600 C C . LEU A 1 210 ? 20.425 -12.577 -46.590 1.00 71.50 210 LEU A C 1
ATOM 1602 O O . LEU A 1 210 ? 20.965 -11.589 -46.103 1.00 71.50 210 LEU A O 1
ATOM 1606 N N . PHE A 1 211 ? 20.971 -13.264 -47.585 1.00 70.88 211 PHE A N 1
ATOM 1607 C CA . PHE A 1 211 ? 22.193 -12.825 -48.249 1.00 70.88 211 PHE A CA 1
ATOM 1608 C C . PHE A 1 211 ? 21.836 -12.129 -49.558 1.00 70.88 211 PHE A C 1
ATOM 1610 O O . PHE A 1 211 ? 21.140 -12.702 -50.395 1.00 70.88 211 PHE A O 1
ATOM 1617 N N . HIS A 1 212 ? 22.325 -10.906 -49.737 1.00 69.12 212 HIS A N 1
ATOM 1618 C CA . HIS A 1 212 ? 22.167 -10.134 -50.963 1.00 69.12 212 HIS A CA 1
ATOM 1619 C C . HIS A 1 212 ? 23.471 -9.382 -51.270 1.00 69.12 212 HIS A C 1
ATOM 1621 O O . HIS A 1 212 ? 24.050 -8.766 -50.381 1.00 69.12 212 HIS A O 1
ATOM 1627 N N . ASP A 1 213 ? 23.976 -9.500 -52.505 1.00 73.62 213 ASP A N 1
ATOM 1628 C CA . ASP A 1 213 ? 25.270 -8.947 -52.968 1.00 73.62 213 ASP A CA 1
ATOM 1629 C C . ASP A 1 213 ? 26.435 -9.130 -51.968 1.00 73.62 213 ASP A C 1
ATOM 1631 O O . ASP A 1 213 ? 27.162 -8.201 -51.622 1.00 73.62 213 ASP A O 1
ATOM 1635 N N . GLY A 1 214 ? 26.580 -10.346 -51.429 1.00 76.44 214 GLY A N 1
ATOM 1636 C CA . GLY A 1 214 ? 27.651 -10.686 -50.484 1.00 76.44 214 GLY A CA 1
ATOM 1637 C C . GLY A 1 214 ? 27.492 -10.113 -49.069 1.00 76.44 214 GLY A C 1
ATOM 1638 O O . GLY A 1 214 ? 28.351 -10.355 -48.224 1.00 76.44 214 GLY A O 1
ATOM 1639 N N . LYS A 1 215 ? 26.398 -9.399 -48.778 1.00 76.00 215 LYS A N 1
ATOM 1640 C CA . LYS A 1 215 ? 26.069 -8.868 -47.448 1.00 76.00 215 LYS A CA 1
ATOM 1641 C C . LYS A 1 215 ? 24.903 -9.635 -46.828 1.00 76.00 215 LYS A C 1
ATOM 1643 O O . LYS A 1 215 ? 23.982 -10.061 -47.522 1.00 76.00 215 LYS A O 1
ATOM 1648 N N . ALA A 1 216 ? 24.961 -9.822 -45.512 1.00 74.44 216 ALA A N 1
ATOM 1649 C CA . ALA A 1 216 ? 23.878 -10.416 -44.740 1.00 74.44 216 ALA A CA 1
ATOM 1650 C C . ALA A 1 216 ? 22.945 -9.317 -44.215 1.00 74.44 216 ALA A C 1
ATOM 1652 O O . ALA A 1 216 ? 23.403 -8.340 -43.625 1.00 74.44 216 ALA A O 1
ATOM 1653 N N . TYR A 1 217 ? 21.648 -9.518 -44.402 1.00 74.25 217 TYR A N 1
ATOM 1654 C CA . TYR A 1 217 ? 20.563 -8.661 -43.943 1.00 74.25 217 TYR A CA 1
ATOM 1655 C C . TYR A 1 217 ? 19.616 -9.489 -43.077 1.00 74.25 217 TYR A C 1
ATOM 1657 O O . TYR A 1 217 ? 19.369 -10.658 -43.359 1.00 74.25 217 TYR A O 1
ATOM 1665 N N . ASP A 1 218 ? 19.070 -8.900 -42.028 1.00 76.00 218 ASP A N 1
ATOM 1666 C CA . ASP A 1 218 ? 18.021 -9.495 -41.215 1.00 76.00 218 ASP A CA 1
ATOM 1667 C C . ASP A 1 218 ? 16.670 -9.207 -41.879 1.00 76.00 218 ASP A C 1
ATOM 1669 O O . ASP A 1 218 ? 16.316 -8.060 -42.170 1.00 76.00 218 ASP A O 1
ATOM 1673 N N . ALA A 1 219 ? 15.905 -10.262 -42.134 1.00 69.75 219 ALA A N 1
ATOM 1674 C CA . ALA A 1 219 ? 14.523 -10.137 -42.558 1.00 69.75 219 ALA A CA 1
ATOM 1675 C C . ALA A 1 219 ? 13.728 -9.364 -41.494 1.00 69.75 219 ALA A C 1
ATOM 1677 O O . ALA A 1 219 ? 13.932 -9.545 -40.294 1.00 69.75 219 ALA A O 1
ATOM 1678 N N . SER A 1 220 ? 12.827 -8.497 -41.946 1.00 69.81 220 SER A N 1
ATOM 1679 C CA . SER A 1 220 ? 11.997 -7.597 -41.138 1.00 69.81 220 SER A CA 1
ATOM 1680 C C . SER A 1 220 ? 12.739 -6.432 -40.464 1.00 69.81 220 SER A C 1
ATOM 1682 O O . SER A 1 220 ? 12.098 -5.598 -39.822 1.00 69.81 220 SER A O 1
ATOM 1684 N N . ALA A 1 221 ? 14.058 -6.302 -40.651 1.00 71.75 221 ALA A N 1
ATOM 1685 C CA . ALA A 1 221 ? 14.800 -5.115 -40.236 1.00 71.75 221 ALA A CA 1
ATOM 1686 C C . ALA A 1 221 ? 14.696 -3.994 -41.284 1.00 71.75 221 ALA A C 1
ATOM 1688 O O . ALA A 1 221 ? 14.612 -4.239 -42.491 1.00 71.75 221 ALA A O 1
ATOM 1689 N N . THR A 1 222 ? 14.699 -2.745 -40.811 1.00 75.69 222 THR A N 1
ATOM 1690 C CA . THR A 1 222 ? 14.742 -1.570 -41.688 1.00 75.69 222 THR A CA 1
ATOM 1691 C C . THR A 1 222 ? 16.180 -1.104 -41.863 1.00 75.69 222 THR A C 1
ATOM 1693 O O . THR A 1 222 ? 16.866 -0.830 -40.881 1.00 75.69 222 THR A O 1
ATOM 1696 N N . TYR A 1 223 ? 16.606 -0.967 -43.110 1.00 77.56 223 TYR A N 1
ATOM 1697 C CA . TYR A 1 223 ? 17.911 -0.453 -43.504 1.00 77.56 223 TYR A CA 1
ATOM 1698 C C . TYR A 1 223 ? 17.750 0.911 -44.149 1.00 77.56 223 TYR A C 1
ATOM 1700 O O . TYR A 1 223 ? 16.713 1.187 -44.742 1.00 77.56 223 TYR A O 1
ATOM 1708 N N . THR A 1 224 ? 18.775 1.743 -44.060 1.00 79.88 224 THR A N 1
ATOM 1709 C CA . THR A 1 224 ? 18.823 3.016 -44.774 1.00 79.88 224 THR A CA 1
ATOM 1710 C C . THR A 1 224 ? 20.000 2.965 -45.730 1.00 79.88 224 THR A C 1
ATOM 1712 O O . THR A 1 224 ? 21.101 2.592 -45.317 1.00 79.88 224 THR A O 1
ATOM 1715 N N . ASP A 1 225 ? 19.779 3.277 -47.003 1.00 77.62 225 ASP A N 1
ATOM 1716 C CA . ASP A 1 225 ? 20.884 3.372 -47.954 1.00 77.62 225 ASP A CA 1
ATOM 1717 C C . ASP A 1 225 ? 21.623 4.717 -47.845 1.00 77.62 225 ASP A C 1
ATOM 1719 O O . ASP A 1 225 ? 21.296 5.584 -47.032 1.00 77.62 225 ASP A O 1
ATOM 1723 N N . ARG A 1 226 ? 22.652 4.901 -48.678 1.00 78.12 226 ARG A N 1
ATOM 1724 C CA . ARG A 1 226 ? 23.466 6.127 -48.704 1.00 78.12 226 ARG A CA 1
ATOM 1725 C C . ARG A 1 226 ? 22.682 7.395 -49.075 1.00 78.12 226 ARG A C 1
ATOM 1727 O O . ARG A 1 226 ? 23.200 8.489 -48.879 1.00 78.12 226 ARG A O 1
ATOM 1734 N N . HIS A 1 227 ? 21.481 7.257 -49.635 1.00 80.00 227 HIS A N 1
ATOM 1735 C CA . HIS A 1 227 ? 20.606 8.356 -50.037 1.00 80.00 227 HIS A CA 1
ATOM 1736 C C . HIS A 1 227 ? 19.529 8.663 -48.987 1.00 80.00 227 HIS A C 1
ATOM 1738 O O . HIS A 1 227 ? 18.818 9.655 -49.122 1.00 80.00 227 HIS A O 1
ATOM 1744 N N . GLY A 1 228 ? 19.452 7.873 -47.911 1.00 78.94 228 GLY A N 1
ATOM 1745 C CA . GLY A 1 228 ? 18.454 8.047 -46.859 1.00 78.94 228 GLY A CA 1
ATOM 1746 C C . GLY A 1 228 ? 17.172 7.243 -47.087 1.00 78.94 228 GLY A C 1
ATOM 1747 O O . GLY A 1 228 ? 16.271 7.314 -46.248 1.00 78.94 228 GLY A O 1
ATOM 1748 N N . ASP A 1 229 ? 17.086 6.460 -48.167 1.00 78.56 229 ASP A N 1
ATOM 1749 C CA . ASP A 1 229 ? 15.898 5.663 -48.460 1.00 78.56 229 ASP A CA 1
ATOM 1750 C C . ASP A 1 229 ? 15.827 4.457 -47.526 1.00 78.56 229 ASP A C 1
ATOM 1752 O O . ASP A 1 229 ? 16.819 3.758 -47.292 1.00 78.56 229 ASP A O 1
ATOM 1756 N N . ARG A 1 230 ? 14.637 4.215 -46.965 1.00 74.75 230 ARG A N 1
ATOM 1757 C CA . ARG A 1 230 ? 14.398 3.115 -46.026 1.00 74.75 230 ARG A CA 1
ATOM 1758 C C . ARG A 1 230 ? 13.986 1.861 -46.786 1.00 74.75 230 ARG A C 1
ATOM 1760 O O . ARG A 1 230 ? 13.020 1.876 -47.541 1.00 74.75 230 ARG A O 1
ATOM 1767 N N . TRP A 1 231 ? 14.655 0.754 -46.514 1.00 73.94 231 TRP A N 1
ATOM 1768 C CA . TRP A 1 231 ? 14.433 -0.549 -47.128 1.00 73.94 231 TRP A CA 1
ATOM 1769 C C . TRP A 1 231 ? 14.038 -1.571 -46.066 1.00 73.94 231 TRP A C 1
ATOM 1771 O O . TRP A 1 231 ? 14.640 -1.626 -44.998 1.00 73.94 231 TRP A O 1
ATOM 1781 N N . LEU A 1 232 ? 13.045 -2.401 -46.364 1.00 73.44 232 LEU A N 1
ATOM 1782 C CA . LEU A 1 232 ? 12.615 -3.532 -45.550 1.00 73.44 232 LEU A CA 1
ATOM 1783 C C . LEU A 1 232 ? 12.824 -4.817 -46.352 1.00 73.44 232 LEU A C 1
ATOM 1785 O O . LEU A 1 232 ? 12.179 -5.021 -47.383 1.00 73.44 232 LEU A O 1
ATOM 1789 N N . PHE A 1 233 ? 13.696 -5.700 -45.872 1.00 71.75 233 PHE A N 1
ATOM 1790 C CA . PHE A 1 233 ? 13.824 -7.045 -46.432 1.00 71.75 233 PHE A CA 1
ATOM 1791 C C . PHE A 1 233 ? 12.711 -7.920 -45.861 1.00 71.75 233 PHE A C 1
ATOM 1793 O O . PHE A 1 233 ? 12.552 -7.994 -44.647 1.00 71.75 233 PHE A O 1
ATOM 1800 N N . THR A 1 234 ? 11.926 -8.576 -46.709 1.00 67.06 234 THR A N 1
ATOM 1801 C CA . THR A 1 234 ? 10.813 -9.434 -46.268 1.00 67.06 234 THR A CA 1
ATOM 1802 C C . THR A 1 234 ? 11.125 -10.892 -46.560 1.00 67.06 234 THR A C 1
ATOM 1804 O O . THR A 1 234 ? 11.915 -11.179 -47.449 1.00 67.06 234 THR A O 1
ATOM 1807 N N . THR A 1 235 ? 10.520 -11.828 -45.831 1.00 69.31 235 THR A N 1
ATOM 1808 C CA . THR A 1 235 ? 10.630 -13.263 -46.153 1.00 69.31 235 THR A CA 1
ATOM 1809 C C . THR A 1 235 ? 9.698 -13.691 -47.289 1.00 69.31 235 THR A C 1
ATOM 1811 O O . THR A 1 235 ? 9.824 -14.820 -47.776 1.00 69.31 235 THR A O 1
ATOM 1814 N N . ASP A 1 236 ? 8.800 -12.802 -47.725 1.00 74.44 236 ASP A N 1
ATOM 1815 C CA . ASP A 1 236 ? 7.920 -13.027 -48.864 1.00 74.44 236 ASP A CA 1
ATOM 1816 C C . ASP A 1 236 ? 8.748 -13.295 -50.122 1.00 74.44 236 ASP A C 1
ATOM 1818 O O . ASP A 1 236 ? 9.775 -12.652 -50.361 1.00 74.44 236 ASP A O 1
ATOM 1822 N N . ARG A 1 237 ? 8.279 -14.227 -50.951 1.00 69.44 237 ARG A N 1
ATOM 1823 C CA . ARG A 1 237 ? 8.893 -14.526 -52.243 1.00 69.44 237 ARG A CA 1
ATOM 1824 C C . ARG A 1 237 ? 8.009 -14.038 -53.383 1.00 69.44 237 ARG A C 1
ATOM 1826 O O . ARG A 1 237 ? 6.788 -14.136 -53.292 1.00 69.44 237 ARG A O 1
ATOM 1833 N N . ASN A 1 238 ? 8.619 -13.516 -54.443 1.00 72.38 238 ASN A N 1
ATOM 1834 C CA . ASN A 1 238 ? 7.916 -13.215 -55.690 1.00 72.38 238 ASN A CA 1
ATOM 1835 C C . ASN A 1 238 ? 7.564 -14.514 -56.450 1.00 72.38 238 ASN A C 1
ATOM 1837 O O . ASN A 1 238 ? 7.916 -15.617 -56.028 1.00 72.38 238 ASN A O 1
ATOM 1841 N N . GLU A 1 239 ? 6.883 -14.387 -57.591 1.00 68.56 239 GLU A N 1
ATOM 1842 C CA . GLU A 1 239 ? 6.440 -15.525 -58.418 1.00 68.56 239 GLU A CA 1
ATOM 1843 C C . GLU A 1 239 ? 7.593 -16.414 -58.924 1.00 68.56 239 GLU A C 1
ATOM 1845 O O . GLU A 1 239 ? 7.383 -17.585 -59.229 1.00 68.56 239 GLU A O 1
ATOM 1850 N N . VAL A 1 240 ? 8.821 -15.885 -58.962 1.00 70.44 240 VAL A N 1
ATOM 1851 C CA . VAL A 1 240 ? 10.051 -16.606 -59.339 1.00 70.44 240 VAL A CA 1
ATOM 1852 C C . VAL A 1 240 ? 10.835 -17.138 -58.130 1.00 70.44 240 VAL A C 1
ATOM 1854 O O . VAL A 1 240 ? 11.906 -17.721 -58.282 1.00 70.44 240 VAL A O 1
ATOM 1857 N N . GLY A 1 241 ? 10.282 -17.015 -56.920 1.00 63.28 241 GLY A N 1
ATOM 1858 C CA . GLY A 1 241 ? 10.845 -17.583 -55.697 1.00 63.28 241 GLY A CA 1
ATOM 1859 C C . GLY A 1 241 ? 11.940 -16.739 -55.037 1.00 63.28 241 GLY A C 1
ATOM 1860 O O . GLY A 1 241 ? 12.569 -17.222 -54.089 1.00 63.28 241 GLY A O 1
ATOM 1861 N N . GLU A 1 242 ? 12.168 -15.507 -55.494 1.00 69.31 242 GLU A N 1
ATOM 1862 C CA . GLU A 1 242 ? 13.151 -14.579 -54.932 1.00 69.31 242 GLU A CA 1
ATOM 1863 C C . GLU A 1 242 ? 12.571 -13.782 -53.769 1.00 69.31 242 GLU A C 1
ATOM 1865 O O . GLU A 1 242 ? 11.402 -13.409 -53.765 1.00 69.31 242 GLU A O 1
ATOM 1870 N N . VAL A 1 243 ? 13.420 -13.493 -52.791 1.00 64.38 243 VAL A N 1
ATOM 1871 C CA . VAL A 1 243 ? 13.083 -12.740 -51.583 1.00 64.38 243 VAL A CA 1
ATOM 1872 C C . VAL A 1 243 ? 12.746 -11.292 -51.945 1.00 64.38 243 VAL A C 1
ATOM 1874 O O . VAL A 1 243 ? 13.535 -10.611 -52.598 1.00 64.38 243 VAL A O 1
ATOM 1877 N N . MET A 1 244 ? 11.583 -10.813 -51.510 1.00 66.06 244 MET A N 1
ATOM 1878 C CA . MET A 1 244 ? 11.119 -9.464 -51.809 1.00 66.06 244 MET A CA 1
ATOM 1879 C C . MET A 1 244 ? 11.733 -8.422 -50.870 1.00 66.06 244 MET A C 1
ATOM 1881 O O . MET A 1 244 ? 11.822 -8.616 -49.654 1.00 66.06 244 MET A O 1
ATOM 1885 N N . VAL A 1 245 ? 12.067 -7.262 -51.435 1.00 66.06 245 VAL A N 1
ATOM 1886 C CA . VAL A 1 245 ? 12.475 -6.064 -50.695 1.00 66.06 245 VAL A CA 1
ATOM 1887 C C . VAL A 1 245 ? 11.450 -4.966 -50.947 1.00 66.06 245 VAL A C 1
ATOM 1889 O O . VAL A 1 245 ? 11.022 -4.747 -52.079 1.00 66.06 245 VAL A O 1
ATOM 1892 N N . ARG A 1 246 ? 11.022 -4.290 -49.881 1.00 67.81 246 ARG A N 1
ATOM 1893 C CA . ARG A 1 246 ? 10.043 -3.203 -49.937 1.00 67.81 246 ARG A CA 1
ATOM 1894 C C . ARG A 1 246 ? 10.706 -1.887 -49.540 1.00 67.81 246 ARG A C 1
ATOM 1896 O O . ARG A 1 246 ? 11.382 -1.828 -48.517 1.00 67.81 246 ARG A O 1
ATOM 1903 N N . LEU A 1 247 ? 10.474 -0.824 -50.305 1.00 62.09 247 LEU A N 1
ATOM 1904 C CA . LEU A 1 247 ? 10.805 0.540 -49.885 1.00 62.09 247 LEU A CA 1
ATOM 1905 C C . LEU A 1 247 ? 9.805 0.999 -48.815 1.00 62.09 247 LEU A C 1
ATOM 1907 O O . LEU A 1 247 ? 8.591 1.006 -49.030 1.00 62.09 247 LEU A O 1
ATOM 1911 N N . GLY A 1 248 ? 10.314 1.354 -47.641 1.00 51.53 248 GLY A N 1
ATOM 1912 C CA . GLY A 1 248 ? 9.533 1.873 -46.529 1.00 51.53 248 GLY A CA 1
ATOM 1913 C C . GLY A 1 248 ? 9.076 3.299 -46.816 1.00 51.53 248 GLY A C 1
ATOM 1914 O O . GLY A 1 248 ? 9.872 4.226 -46.722 1.00 51.53 248 GLY A O 1
ATOM 1915 N N . GLY A 1 249 ? 7.791 3.478 -47.136 1.00 45.62 249 GLY A N 1
ATOM 1916 C CA . GLY A 1 249 ? 7.170 4.802 -47.284 1.00 45.62 249 GLY A CA 1
ATOM 1917 C C . GLY A 1 249 ? 6.190 4.946 -48.449 1.00 45.62 249 GLY A C 1
ATOM 1918 O O . GLY A 1 249 ? 5.417 5.898 -48.466 1.00 45.62 249 GLY A O 1
ATOM 1919 N N . LEU A 1 250 ? 6.156 4.000 -49.391 1.00 39.78 250 LEU A N 1
ATOM 1920 C CA . LEU A 1 250 ? 5.218 4.027 -50.515 1.00 39.78 250 LEU A CA 1
ATOM 1921 C C . LEU A 1 250 ? 4.456 2.706 -50.593 1.00 39.78 250 LEU A C 1
ATOM 1923 O O . LEU A 1 250 ? 5.043 1.629 -50.685 1.00 39.78 250 LEU A O 1
ATOM 1927 N N . GLY A 1 251 ? 3.126 2.800 -50.535 1.00 39.38 251 GLY A N 1
ATOM 1928 C CA . GLY A 1 251 ? 2.236 1.669 -50.753 1.00 39.38 251 GLY A CA 1
ATOM 1929 C C . GLY A 1 251 ? 2.583 0.942 -52.053 1.00 39.38 251 GLY A C 1
ATOM 1930 O O . GLY A 1 251 ? 2.618 1.543 -53.123 1.00 39.38 251 GLY A O 1
ATOM 1931 N N . SER A 1 252 ? 2.851 -0.358 -51.921 1.00 40.31 252 SER A N 1
ATOM 1932 C CA . SER A 1 252 ? 2.763 -1.372 -52.975 1.00 40.31 252 SER A CA 1
ATOM 1933 C C . SER A 1 252 ? 3.299 -0.963 -54.352 1.00 40.31 252 SER A C 1
ATOM 1935 O O . SER A 1 252 ? 2.533 -0.755 -55.290 1.00 40.31 252 SER A O 1
ATOM 1937 N N . ARG A 1 253 ? 4.623 -0.976 -54.513 1.00 39.50 253 ARG A N 1
ATOM 1938 C CA . ARG A 1 253 ? 5.244 -1.359 -55.787 1.00 39.50 253 ARG A CA 1
ATOM 1939 C C . ARG A 1 253 ? 6.444 -2.255 -55.511 1.00 39.50 253 ARG A C 1
ATOM 1941 O O . ARG A 1 253 ? 7.386 -1.843 -54.844 1.00 39.50 253 ARG A O 1
ATOM 1948 N N . ALA A 1 254 ? 6.384 -3.482 -56.024 1.00 43.59 254 ALA A N 1
ATOM 1949 C CA . ALA A 1 254 ? 7.552 -4.330 -56.204 1.00 43.59 254 ALA A CA 1
ATOM 1950 C C . ALA A 1 254 ? 8.489 -3.611 -57.188 1.00 43.59 254 ALA A C 1
ATOM 1952 O O . ALA A 1 254 ? 8.257 -3.612 -58.395 1.00 43.59 254 ALA A O 1
ATOM 1953 N N . GLY A 1 255 ? 9.467 -2.885 -56.656 1.00 45.00 255 GLY A N 1
ATOM 1954 C CA . GLY A 1 255 ? 10.561 -2.309 -57.428 1.00 45.00 255 GLY A CA 1
ATOM 1955 C C . GLY A 1 255 ? 11.711 -3.305 -57.477 1.00 45.00 255 GLY A C 1
ATOM 1956 O O . GLY A 1 255 ? 11.996 -3.960 -56.475 1.00 45.00 255 GLY A O 1
ATOM 1957 N N . GLY A 1 256 ? 12.350 -3.435 -58.641 1.00 43.44 256 GLY A N 1
ATOM 1958 C CA . GLY A 1 256 ? 13.599 -4.183 -58.766 1.00 43.44 256 GLY A CA 1
ATOM 1959 C C . GLY A 1 256 ? 14.666 -3.635 -57.815 1.00 43.44 256 GLY A C 1
ATOM 1960 O O . GLY A 1 256 ? 14.697 -2.439 -57.524 1.00 43.44 256 GLY A O 1
ATOM 1961 N N . LEU A 1 257 ? 15.509 -4.538 -57.316 1.00 46.38 257 LEU A N 1
ATOM 1962 C CA . LEU A 1 257 ? 16.585 -4.248 -56.368 1.00 46.38 257 LEU A CA 1
ATOM 1963 C C . LEU A 1 257 ? 17.564 -3.202 -56.933 1.00 46.38 257 LEU A C 1
ATOM 1965 O O . LEU A 1 257 ? 17.787 -3.186 -58.147 1.00 46.38 257 LEU A O 1
ATOM 1969 N N . PRO A 1 258 ? 18.176 -2.356 -56.083 1.00 40.19 258 PRO A N 1
ATOM 1970 C CA . PRO A 1 258 ? 19.197 -1.417 -56.527 1.00 40.19 258 PRO A CA 1
ATOM 1971 C C . PRO A 1 258 ? 20.352 -2.187 -57.175 1.00 40.19 258 PRO A C 1
ATOM 1973 O O . PRO A 1 258 ? 20.978 -3.051 -56.560 1.00 40.19 258 PRO A O 1
ATOM 1976 N N . SER A 1 259 ? 20.607 -1.901 -58.451 1.00 44.06 259 SER A N 1
ATOM 1977 C CA . SER A 1 259 ? 21.755 -2.442 -59.167 1.00 44.06 259 SER A CA 1
ATOM 1978 C C . SER A 1 259 ? 23.046 -1.843 -58.622 1.00 44.06 259 SER A C 1
ATOM 1980 O O . SER A 1 259 ? 23.075 -0.678 -58.227 1.00 44.06 259 SER A O 1
ATOM 1982 N N . ARG A 1 260 ? 24.130 -2.627 -58.666 1.00 37.19 260 ARG A N 1
ATOM 1983 C CA . ARG A 1 260 ? 25.505 -2.156 -58.468 1.00 37.19 260 ARG A CA 1
ATOM 1984 C C . ARG A 1 260 ? 25.802 -0.939 -59.347 1.00 37.19 260 ARG A C 1
ATOM 1986 O O . ARG A 1 260 ? 26.234 -1.103 -60.487 1.00 37.19 260 ARG A O 1
ATOM 1993 N N . ASP A 1 261 ? 25.697 0.250 -58.778 1.00 34.12 261 ASP A N 1
ATOM 1994 C CA . ASP A 1 261 ? 26.528 1.358 -59.217 1.00 34.12 261 ASP A CA 1
ATOM 1995 C C . ASP A 1 261 ? 27.833 1.268 -58.439 1.00 34.12 261 ASP A C 1
ATOM 1997 O O . ASP A 1 261 ? 27.900 1.514 -57.235 1.00 34.12 261 ASP A O 1
ATOM 2001 N N . ARG A 1 262 ? 28.833 0.780 -59.174 1.00 32.28 262 ARG A N 1
ATOM 2002 C CA . ARG A 1 262 ? 30.226 0.583 -58.782 1.00 32.28 262 ARG A CA 1
ATOM 2003 C C . ARG A 1 262 ? 30.741 1.763 -57.953 1.00 32.28 262 ARG A C 1
ATOM 2005 O O . ARG A 1 262 ? 30.580 2.914 -58.357 1.00 32.28 262 ARG A O 1
ATOM 2012 N N . ASP A 1 263 ? 31.412 1.443 -56.851 1.00 30.45 263 ASP A N 1
ATOM 2013 C CA . ASP A 1 263 ? 32.374 2.348 -56.220 1.00 30.45 263 ASP A CA 1
ATOM 2014 C C . ASP A 1 263 ? 33.428 2.795 -57.254 1.00 30.45 263 ASP A C 1
ATOM 2016 O O . ASP A 1 263 ? 33.831 1.986 -58.104 1.00 30.45 263 ASP A O 1
ATOM 2020 N N . PRO A 1 264 ? 33.914 4.042 -57.190 1.00 32.56 264 PRO A N 1
ATOM 2021 C CA . PRO A 1 264 ? 35.327 4.327 -57.380 1.00 32.56 264 PRO A CA 1
ATOM 2022 C C . PRO A 1 264 ? 36.139 4.008 -56.114 1.00 32.56 264 PRO A C 1
ATOM 2024 O O . PRO A 1 264 ? 35.700 4.389 -55.005 1.00 32.56 264 PRO A O 1
#

Organism: NCBI:txid103232

Sequence (264 aa):
MIKIDSPQLARLIDLVDPHRPAASHRPWLFDGILLEAADGWLHAVATDGVVSLAVARAAIEGDTWKAPVDGKSLRALRAWLDSVDVVHLHYKPRIGRIPALLAAHEAASAIMLPVHGTDPAIPWRAVLRNHLPGPEAGLLAEPVMLTSALLARWQRTGTTLNFWQAGGDAPVVAADTDFIGLDYPVDPGGPESRSQLVSLWADSLRDKRLFHDGKAYDASATYTDRHGDRWLFTTDRNEVGEVMVRLGGLGSRAGGLPSRDRDP

Secondary structure (DSSP, 8-state):
-EEEEHHHHHHHHHHHGGGSPPTTT-TTS--EEEEEEETTEEEEEEE-SSSEEEEEEEE--S--EEEEEEHHHHHHHHHHHTT-SEEEEEEE--BTTBPPEEEEEETTEEEEEEBPSS-----HHHHHHHH-SPPPTT--PPPPP--HHHHHHGGGS-S--EEE-SSTTSPEEEEETTEEEEEPPP-SS--SSHHHHHHHHHTTS---EEEETTEEEETT-EEE-TTS-EEEEEEEE-TTSPEEEEETTSSS--PPPPP-----

InterPro domains:
  IPR046938 DNA clamp superfamily [SSF55979] (2-87)
  IPR061345 PhiSA1p31 domain [NF038082] (213-247)

Radius of gyration: 28.73 Å; chains: 1; bounding box: 58×34×92 Å